Protein AF-A0A4Q4RFR3-F1 (afdb_monomer_lite)

Secondary structure (DSSP, 8-state):
-HHHHHHHHSSHHHHTS-HHHHHHHHHHHHHHHHHHHHTS-GGG-PPSSP-GGGSPTT--HHHHHHHHHHHHHHHHHHHHHHHSGGGS-HHHHTTTT-HHHHHHHHHHHHHHHHHHHHHHHHHTT----TTS-HIIIIIHHHHHHHHHHHHHHH-TTSTTHHHHHHHHHHHHHHHHHHHHHTTTTT--HHHHHHHHHHHHHHHHHHHTS---PPP-------------S----HHHHHHHHHHHHHHHHHHHHHGGG--

Radius of gyration: 20.93 Å; chains: 1; bounding box: 44×58×71 Å

pLDDT: mean 73.67, std 21.67, range [23.3, 95.81]

Organism: NCBI:txid156630

Structure (mmCIF, N/CA/C/O backbone):
data_AF-A0A4Q4RFR3-F1
#
_entry.id   AF-A0A4Q4RFR3-F1
#
loop_
_atom_site.group_PDB
_atom_site.id
_atom_site.type_symbol
_atom_site.label_atom_id
_atom_site.label_alt_id
_atom_site.label_comp_id
_atom_site.label_asym_id
_atom_site.label_entity_id
_atom_site.label_seq_id
_atom_site.pdbx_PDB_ins_code
_atom_site.Cartn_x
_atom_site.Cartn_y
_atom_site.Cartn_z
_atom_site.occupancy
_atom_site.B_iso_or_equiv
_atom_site.auth_seq_id
_atom_site.auth_comp_id
_atom_site.auth_asym_id
_atom_site.auth_atom_id
_atom_site.pdbx_PDB_model_num
ATOM 1 N N . MET A 1 1 ? -5.531 16.278 -4.587 1.00 56.00 1 MET A N 1
ATOM 2 C CA . MET A 1 1 ? -6.009 15.422 -3.474 1.00 56.00 1 MET A CA 1
ATOM 3 C C . MET A 1 1 ? -5.017 15.390 -2.326 1.00 56.00 1 MET A C 1
ATOM 5 O O . MET A 1 1 ? -5.354 15.817 -1.233 1.00 56.00 1 MET A O 1
ATOM 9 N N . SER A 1 2 ? -3.776 15.020 -2.608 1.00 58.50 2 SER A N 1
ATOM 10 C CA . SER A 1 2 ? -2.568 15.232 -1.809 1.00 58.50 2 SER A CA 1
ATOM 11 C C . SER A 1 2 ? -2.553 16.460 -0.878 1.00 58.50 2 SER A C 1
ATOM 13 O O . SER A 1 2 ? -2.539 16.328 0.342 1.00 58.50 2 SER A O 1
ATOM 15 N N . SER A 1 3 ? -2.660 17.669 -1.445 1.00 57.28 3 SER A N 1
ATOM 16 C CA . SER A 1 3 ? -2.680 18.928 -0.678 1.00 57.28 3 SER A CA 1
ATOM 17 C C . SER A 1 3 ? -3.858 19.026 0.304 1.00 57.28 3 SER A C 1
ATOM 19 O O . SER A 1 3 ? -3.715 19.575 1.395 1.00 57.28 3 SER A O 1
ATOM 21 N N . THR A 1 4 ? -5.018 18.464 -0.049 1.00 62.78 4 THR A N 1
ATOM 22 C CA . THR A 1 4 ? -6.202 18.433 0.819 1.00 62.78 4 THR A CA 1
ATOM 23 C C . THR A 1 4 ? -5.972 17.520 2.018 1.00 62.78 4 THR A C 1
ATOM 25 O O . THR A 1 4 ? -6.232 17.949 3.135 1.00 62.78 4 THR A O 1
ATOM 28 N N . ILE A 1 5 ? -5.419 16.320 1.796 1.00 60.41 5 ILE A N 1
ATOM 29 C CA . ILE A 1 5 ? -5.081 15.338 2.844 1.00 60.41 5 ILE A CA 1
ATOM 30 C C . ILE A 1 5 ? -4.057 15.932 3.817 1.00 60.41 5 ILE A C 1
ATOM 32 O O . ILE A 1 5 ? -4.243 15.890 5.034 1.00 60.41 5 ILE A O 1
ATOM 36 N N . ALA A 1 6 ? -2.999 16.553 3.289 1.00 60.88 6 ALA A N 1
ATOM 37 C CA . ALA A 1 6 ? -1.994 17.215 4.111 1.00 60.88 6 ALA A CA 1
ATOM 38 C C . ALA A 1 6 ? -2.615 18.343 4.953 1.00 60.88 6 ALA A C 1
ATOM 40 O O . ALA A 1 6 ? -2.440 18.383 6.166 1.00 60.88 6 ALA A O 1
ATOM 41 N N . LYS A 1 7 ? -3.425 19.227 4.359 1.00 60.88 7 LYS A N 1
ATOM 42 C CA . LYS A 1 7 ? -4.078 20.320 5.105 1.00 60.88 7 LYS A CA 1
ATOM 43 C C . LYS A 1 7 ? -5.066 19.817 6.158 1.00 60.88 7 LYS A C 1
ATOM 45 O O . LYS A 1 7 ? -5.186 20.422 7.225 1.00 60.88 7 LYS A O 1
ATOM 50 N N . SER A 1 8 ? -5.766 18.722 5.875 1.00 57.94 8 SER A N 1
ATOM 51 C CA . SER A 1 8 ? -6.805 18.189 6.749 1.00 57.94 8 SER A CA 1
ATOM 52 C C . SER A 1 8 ? -6.257 17.406 7.940 1.00 57.94 8 SER A C 1
ATOM 54 O O . SER A 1 8 ? -6.935 17.362 8.964 1.00 57.94 8 SER A O 1
ATOM 56 N N . PHE A 1 9 ? -5.048 16.836 7.837 1.00 60.25 9 PHE A N 1
ATOM 57 C CA . PHE A 1 9 ? -4.479 15.964 8.875 1.00 60.25 9 PHE A CA 1
ATOM 58 C C . PHE A 1 9 ? -3.110 16.398 9.429 1.00 60.25 9 PHE A C 1
ATOM 60 O O . PHE A 1 9 ? -2.789 16.028 10.554 1.00 60.25 9 PHE A O 1
ATOM 67 N N . ALA A 1 10 ? -2.322 17.209 8.713 1.00 58.50 10 ALA A N 1
ATOM 68 C CA . ALA A 1 10 ? -0.954 17.577 9.115 1.00 58.50 10 ALA A CA 1
ATOM 69 C C . ALA A 1 10 ? -0.854 18.860 9.959 1.00 58.50 10 ALA A C 1
ATOM 71 O O . ALA A 1 10 ? 0.238 19.245 10.367 1.00 58.50 10 ALA A O 1
ATOM 72 N N . THR A 1 11 ? -1.966 19.553 10.226 1.00 60.84 11 THR A N 1
ATOM 73 C CA . THR A 1 11 ? -1.938 20.750 11.082 1.00 60.84 11 THR A CA 1
ATOM 74 C C . THR A 1 11 ? -2.042 20.376 12.561 1.00 60.84 11 THR A C 1
ATOM 76 O O . THR A 1 11 ? -2.773 19.459 12.934 1.00 60.84 11 THR A O 1
ATOM 79 N N . VAL A 1 12 ? -1.376 21.135 13.441 1.00 56.50 12 VAL A N 1
ATOM 80 C CA . VAL A 1 12 ? -1.451 20.940 14.908 1.00 56.50 12 VAL A CA 1
ATOM 81 C C . VAL A 1 12 ? -2.907 20.946 15.400 1.00 56.50 12 VAL A C 1
ATOM 83 O O . VAL A 1 12 ? -3.294 20.122 16.226 1.00 56.50 12 VAL A O 1
ATOM 86 N N . LYS A 1 13 ? -3.750 21.807 14.811 1.00 57.47 13 LYS A N 1
ATOM 87 C CA . LYS A 1 13 ? -5.198 21.854 15.076 1.00 57.47 13 LYS A CA 1
ATOM 88 C C . LYS A 1 13 ? -5.940 20.600 14.598 1.00 57.47 13 LYS A C 1
ATOM 90 O O . LYS A 1 13 ? -6.889 20.181 15.247 1.00 57.47 13 LYS A O 1
ATOM 95 N N . ALA A 1 14 ? -5.526 19.980 13.491 1.00 59.09 14 ALA A N 1
ATOM 96 C CA . ALA A 1 14 ? -6.101 18.714 13.035 1.00 59.09 14 ALA A CA 1
ATOM 97 C C . ALA A 1 14 ? -5.769 17.541 13.971 1.00 59.09 14 ALA A C 1
ATOM 99 O O . ALA A 1 14 ? -6.597 16.647 14.155 1.00 59.09 14 ALA A O 1
ATOM 100 N N . ARG A 1 15 ? -4.596 17.567 14.620 1.00 60.28 15 ARG A N 1
ATOM 101 C CA . ARG A 1 15 ? -4.175 16.519 15.565 1.00 60.28 15 ARG A CA 1
ATOM 102 C C . ARG A 1 15 ? -5.072 16.454 16.803 1.00 60.28 15 ARG A C 1
ATOM 104 O O . ARG A 1 15 ? -5.388 15.354 17.257 1.00 60.28 15 ARG A O 1
ATOM 111 N N . GLN A 1 16 ? -5.527 17.612 17.282 1.00 67.38 16 GLN A N 1
ATOM 112 C CA . GLN A 1 16 ? -6.386 17.759 18.464 1.00 67.38 16 GLN A CA 1
ATOM 113 C C . GLN A 1 16 ? -7.866 17.421 18.216 1.00 67.38 16 GLN A C 1
ATOM 115 O O . GLN A 1 16 ? -8.652 17.426 19.160 1.00 67.38 16 GLN A O 1
ATOM 120 N N . ARG A 1 17 ? -8.267 17.117 16.973 1.00 74.56 17 ARG A N 1
ATOM 121 C CA . ARG A 1 17 ? -9.666 16.792 16.667 1.00 74.56 17 ARG A CA 1
ATOM 122 C C . ARG A 1 17 ? -10.122 15.503 17.366 1.00 74.56 17 ARG A C 1
ATOM 124 O O . ARG A 1 17 ? -9.340 14.543 17.413 1.00 74.56 17 ARG A O 1
ATOM 131 N N . PRO A 1 18 ? -11.386 15.439 17.822 1.00 80.00 18 PRO A N 1
ATOM 132 C CA . PRO A 1 18 ? -11.979 14.215 18.354 1.00 80.00 18 PRO A CA 1
ATOM 133 C C . PRO A 1 18 ? -11.929 13.055 17.349 1.00 80.00 18 PRO A C 1
ATOM 135 O O . PRO A 1 18 ? -12.039 13.265 16.136 1.00 80.00 18 PRO A O 1
ATOM 138 N N . LEU A 1 19 ? -11.817 11.813 17.841 1.00 81.12 19 LEU A N 1
ATOM 139 C CA . LEU A 1 19 ? -11.742 10.618 16.985 1.00 81.12 19 LEU A CA 1
ATOM 140 C C . LEU A 1 19 ? -12.957 10.484 16.059 1.00 81.12 19 LEU A C 1
ATOM 142 O O . LEU A 1 19 ? -12.805 10.131 14.891 1.00 81.12 19 LEU A O 1
ATOM 146 N N . ARG A 1 20 ? -14.149 10.838 16.543 1.00 81.94 20 ARG A N 1
ATOM 147 C CA . ARG A 1 20 ? -15.387 10.816 15.756 1.00 81.94 20 ARG A CA 1
ATOM 148 C C . ARG A 1 20 ? -15.351 11.771 14.565 1.00 81.94 20 ARG A C 1
ATOM 150 O O . ARG A 1 20 ? -15.775 11.418 13.468 1.00 81.94 20 ARG A O 1
ATOM 157 N N . GLU A 1 21 ? -14.802 12.968 14.758 1.00 83.94 21 GLU A N 1
ATOM 158 C CA . GLU A 1 21 ? -14.643 13.942 13.676 1.00 83.94 21 GLU A CA 1
ATOM 159 C C . GLU A 1 21 ? -13.622 13.445 12.644 1.00 83.94 21 GLU A C 1
ATOM 161 O O . GLU A 1 21 ? -13.879 13.501 11.440 1.00 83.94 21 GLU A O 1
ATOM 166 N N . LYS A 1 22 ? -12.498 12.876 13.106 1.00 84.44 22 LYS A N 1
ATOM 167 C CA . LYS A 1 22 ? -11.503 12.228 12.234 1.00 84.44 22 LYS A CA 1
ATOM 168 C C . LYS A 1 22 ? -12.127 11.083 11.434 1.00 84.44 22 LYS A C 1
ATOM 170 O O . LYS A 1 22 ? -11.900 10.999 10.231 1.00 84.44 22 LYS A O 1
ATOM 175 N N . ALA A 1 23 ? -12.949 10.245 12.067 1.00 88.12 23 ALA A N 1
ATOM 176 C CA . ALA A 1 23 ? -13.643 9.136 11.419 1.00 88.12 23 ALA A CA 1
ATOM 177 C C . ALA A 1 23 ? -14.577 9.612 10.294 1.00 88.12 23 ALA A C 1
ATOM 179 O O . ALA A 1 23 ? -14.524 9.079 9.183 1.00 88.12 23 ALA A O 1
ATOM 180 N N . CYS A 1 24 ? -15.385 10.647 10.543 1.00 87.62 24 CYS A N 1
ATOM 181 C CA . CYS A 1 24 ? -16.236 11.258 9.518 1.00 87.62 24 CYS A CA 1
ATOM 182 C C . CYS A 1 24 ? -15.416 11.852 8.364 1.00 87.62 24 CYS A C 1
ATOM 184 O O . CYS A 1 24 ? -15.732 11.627 7.196 1.00 87.62 24 CYS A O 1
ATOM 186 N N . LEU A 1 25 ? -14.336 12.568 8.683 1.00 87.94 25 LEU A N 1
ATOM 187 C CA . LEU A 1 25 ? -13.466 13.196 7.692 1.00 87.94 25 LEU A CA 1
ATOM 188 C C . LEU A 1 25 ? -12.756 12.166 6.803 1.00 87.94 25 LEU A C 1
ATOM 190 O O . LEU A 1 25 ? -12.692 12.340 5.587 1.00 87.94 25 LEU A O 1
ATOM 194 N N . ILE A 1 26 ? -12.271 11.069 7.390 1.00 89.00 26 ILE A N 1
ATOM 195 C CA . ILE A 1 26 ? -11.680 9.944 6.655 1.00 89.00 26 ILE A CA 1
ATOM 196 C C . ILE A 1 26 ? -12.687 9.363 5.666 1.00 89.00 26 ILE A C 1
ATOM 198 O O . ILE A 1 26 ? -12.346 9.189 4.495 1.00 89.00 26 ILE A O 1
ATOM 202 N N . LYS A 1 27 ? -13.930 9.107 6.103 1.00 90.69 27 LYS A N 1
ATOM 203 C CA . LYS A 1 27 ? -14.991 8.602 5.217 1.00 90.69 27 LYS A CA 1
ATOM 204 C C . LYS A 1 27 ? -15.224 9.542 4.037 1.00 90.69 27 LYS A C 1
ATOM 206 O O . LYS A 1 27 ? -15.285 9.074 2.903 1.00 90.69 27 LYS A O 1
ATOM 211 N N . GLU A 1 28 ? -15.305 10.845 4.287 1.00 90.75 28 GLU A N 1
ATOM 212 C CA . GLU A 1 28 ? -15.592 11.829 3.241 1.00 90.75 28 GLU A CA 1
ATOM 213 C C . GLU A 1 28 ? -14.456 11.968 2.218 1.00 90.75 28 GLU A C 1
ATOM 215 O O . GLU A 1 28 ? -14.683 11.935 1.003 1.00 90.75 28 GLU A O 1
ATOM 220 N N . ILE A 1 29 ? -13.209 12.060 2.686 1.00 88.19 29 ILE A N 1
ATOM 221 C CA . ILE A 1 29 ? -12.055 12.170 1.787 1.00 88.19 29 ILE A CA 1
ATOM 222 C C . ILE A 1 29 ? -11.869 10.866 0.997 1.00 88.19 29 ILE A C 1
ATOM 224 O O . ILE A 1 29 ? -11.660 10.917 -0.217 1.00 88.19 29 ILE A O 1
ATOM 228 N N . ASN A 1 30 ? -12.010 9.701 1.640 1.00 91.81 30 ASN A N 1
ATOM 229 C CA . ASN A 1 30 ? -11.945 8.402 0.963 1.00 91.81 30 ASN A CA 1
ATOM 230 C C . ASN A 1 30 ? -13.058 8.250 -0.088 1.00 91.81 30 ASN A C 1
ATOM 232 O O . ASN A 1 30 ? -12.789 7.790 -1.196 1.00 91.81 30 ASN A O 1
ATOM 236 N N . ARG A 1 31 ? -14.288 8.696 0.207 1.00 92.88 31 ARG A N 1
ATOM 237 C CA . ARG A 1 31 ? -15.398 8.712 -0.762 1.00 92.88 31 ARG A CA 1
ATOM 238 C C . ARG A 1 31 ? -15.045 9.529 -2.001 1.00 92.88 31 ARG A C 1
ATOM 240 O O . ARG A 1 31 ? -15.257 9.073 -3.122 1.00 92.88 31 ARG A O 1
ATOM 247 N N . THR A 1 32 ? -14.459 10.706 -1.803 1.00 91.62 32 THR A N 1
ATOM 248 C CA . THR A 1 32 ? -14.056 1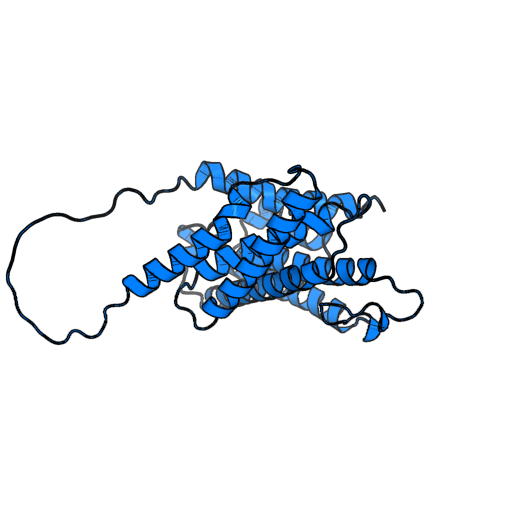1.581 -2.911 1.00 91.62 32 THR A CA 1
ATOM 249 C C . THR A 1 32 ? -12.921 10.959 -3.734 1.00 91.62 32 THR A C 1
ATOM 251 O O . THR A 1 32 ? -12.970 10.978 -4.963 1.00 91.62 32 THR A O 1
ATOM 254 N N . LEU A 1 33 ? -11.921 10.356 -3.078 1.00 90.00 33 LEU A N 1
ATOM 255 C CA . LEU A 1 33 ? -10.820 9.655 -3.748 1.00 90.00 33 LEU A CA 1
ATOM 256 C C . LEU A 1 33 ? -11.326 8.478 -4.595 1.00 90.00 33 LEU A C 1
ATOM 258 O O . LEU A 1 33 ? -10.937 8.345 -5.756 1.00 90.00 33 LEU A O 1
ATOM 262 N N . ARG A 1 34 ? -12.215 7.652 -4.031 1.00 92.50 34 ARG A N 1
ATOM 263 C CA . ARG A 1 34 ? -12.819 6.510 -4.729 1.00 92.50 34 ARG A CA 1
ATOM 264 C C . ARG A 1 34 ? -13.658 6.955 -5.911 1.00 92.50 34 ARG A C 1
ATOM 266 O O . ARG A 1 34 ? -13.453 6.440 -6.999 1.00 92.50 34 ARG A O 1
ATOM 273 N N . SER A 1 35 ? -14.510 7.964 -5.733 1.00 93.12 35 SER A N 1
ATOM 274 C CA . SER A 1 35 ? -15.313 8.508 -6.831 1.00 93.12 35 SER A CA 1
ATOM 275 C C . SER A 1 35 ? -14.435 9.011 -7.979 1.00 93.12 35 SER A C 1
ATOM 277 O O . SER A 1 35 ? -14.698 8.708 -9.139 1.00 93.12 35 SER A O 1
ATOM 279 N N . LEU A 1 36 ? -13.346 9.722 -7.672 1.00 89.62 36 LEU A N 1
ATOM 280 C CA . LEU A 1 36 ? -12.408 10.180 -8.696 1.00 89.62 36 LEU A CA 1
ATOM 281 C C . LEU A 1 36 ? -11.782 9.003 -9.453 1.00 89.62 36 LEU A C 1
ATOM 283 O O . LEU A 1 36 ? -11.727 9.037 -10.678 1.00 89.62 36 LEU A O 1
ATOM 287 N N . TYR A 1 37 ? -11.360 7.957 -8.741 1.00 90.88 37 TYR A N 1
ATOM 288 C CA . TYR A 1 37 ? -10.789 6.757 -9.350 1.00 90.88 37 TYR A CA 1
ATOM 289 C C . TYR A 1 37 ? -11.817 5.972 -10.183 1.00 90.88 37 TYR A C 1
ATOM 291 O O . TYR A 1 37 ? -11.526 5.513 -11.287 1.00 90.88 37 TYR A O 1
ATOM 299 N N . GLU A 1 38 ? -13.050 5.850 -9.696 1.00 91.75 38 GLU A N 1
ATOM 300 C CA . GLU A 1 38 ? -14.159 5.185 -10.383 1.00 91.75 38 GLU A CA 1
ATOM 301 C C . GLU A 1 38 ? -14.623 5.941 -11.631 1.00 91.75 38 GLU A C 1
ATOM 303 O O . GLU A 1 38 ? -15.068 5.309 -12.586 1.00 91.75 38 GLU A O 1
ATOM 308 N N . ASN A 1 39 ? -14.440 7.256 -11.685 1.00 93.00 39 ASN A N 1
ATOM 309 C CA . ASN A 1 39 ? -14.736 8.059 -12.870 1.00 93.00 39 ASN A CA 1
ATOM 310 C C . ASN A 1 39 ? -13.627 8.015 -13.938 1.00 93.00 39 ASN A C 1
ATOM 312 O O . ASN A 1 39 ? -13.802 8.565 -15.025 1.00 93.00 39 ASN A O 1
ATOM 316 N N . LEU A 1 40 ? -12.491 7.357 -13.671 1.00 89.94 40 LEU A N 1
ATOM 317 C CA . LEU A 1 40 ? -11.431 7.189 -14.669 1.00 89.94 40 LEU A CA 1
ATOM 318 C C . LEU A 1 40 ? -11.869 6.269 -15.813 1.00 89.94 40 LEU A C 1
ATOM 320 O O . LEU A 1 40 ? -12.621 5.306 -15.610 1.00 89.94 40 LEU A O 1
ATOM 324 N N . SER A 1 41 ? -11.313 6.531 -17.001 1.00 87.94 41 SER A N 1
ATOM 325 C CA . SER A 1 41 ? -11.486 5.669 -18.173 1.00 87.94 41 SER A CA 1
ATOM 326 C C . SER A 1 41 ? -11.127 4.211 -17.837 1.00 87.94 41 SER A C 1
ATOM 328 O O . SER A 1 41 ? -10.122 3.982 -17.151 1.00 87.94 41 SER A O 1
ATOM 330 N N . PRO A 1 42 ? -11.897 3.216 -18.318 1.00 85.38 42 PRO A N 1
ATOM 331 C CA . PRO A 1 42 ? -11.593 1.799 -18.119 1.00 85.38 42 PRO A CA 1
ATOM 332 C C . PRO A 1 42 ? -10.166 1.409 -18.524 1.00 85.38 42 PRO A C 1
ATOM 334 O O . PRO A 1 42 ? -9.557 0.576 -17.857 1.00 85.38 42 PRO A O 1
ATOM 337 N N . ASP A 1 43 ? -9.602 2.065 -19.541 1.00 83.69 43 ASP A N 1
ATOM 338 C CA . ASP A 1 43 ? -8.241 1.807 -20.036 1.00 83.69 43 ASP A CA 1
ATOM 339 C C . ASP A 1 43 ? -7.146 2.142 -19.011 1.00 83.69 43 ASP A C 1
ATOM 341 O O . ASP A 1 43 ? -6.041 1.605 -19.071 1.00 83.69 43 ASP A O 1
ATOM 345 N N . LEU A 1 44 ? -7.449 3.013 -18.042 1.00 85.25 44 LEU A N 1
ATOM 346 C CA . LEU A 1 44 ? -6.535 3.401 -16.964 1.00 85.25 44 LEU A CA 1
ATOM 347 C C . LEU A 1 44 ? -6.646 2.473 -15.741 1.00 85.25 44 LEU A C 1
ATOM 349 O O . LEU A 1 44 ? -5.751 2.437 -14.893 1.00 85.25 44 LEU A O 1
ATOM 353 N N . LYS A 1 45 ? -7.718 1.675 -15.647 1.00 86.19 45 LYS A N 1
ATOM 354 C CA . LYS A 1 45 ? -8.000 0.749 -14.534 1.00 86.19 45 LYS A CA 1
ATOM 355 C C . LYS A 1 45 ? -7.408 -0.636 -14.790 1.00 86.19 45 LYS A C 1
ATOM 357 O O . LYS A 1 45 ? -8.090 -1.660 -14.739 1.00 86.19 45 LYS A O 1
ATOM 362 N N . VAL A 1 46 ? -6.114 -0.668 -15.086 1.00 85.38 46 VAL A N 1
ATOM 363 C CA . VAL A 1 46 ? -5.401 -1.913 -15.377 1.00 85.38 46 VAL A CA 1
ATOM 364 C C . VAL A 1 46 ? -5.129 -2.696 -14.089 1.00 85.38 46 VAL A C 1
ATOM 366 O O . VAL A 1 46 ? -4.907 -2.120 -13.027 1.00 85.38 46 VAL A O 1
ATOM 369 N N . ARG A 1 47 ? -5.137 -4.031 -14.174 1.00 84.38 47 ARG A N 1
ATOM 370 C CA . ARG A 1 47 ? -4.688 -4.905 -13.083 1.00 84.38 47 ARG A CA 1
ATOM 371 C C . ARG A 1 47 ? -3.198 -5.201 -13.214 1.00 84.38 47 ARG A C 1
ATOM 373 O O . ARG A 1 47 ? -2.729 -5.534 -14.300 1.00 84.38 47 ARG A O 1
ATOM 380 N N . PHE A 1 48 ? -2.489 -5.131 -12.094 1.00 85.44 48 PHE A N 1
ATOM 381 C CA . PHE A 1 48 ? -1.068 -5.454 -12.012 1.00 85.44 48 PHE A CA 1
ATOM 382 C C . PHE A 1 48 ? -0.845 -6.939 -11.671 1.00 85.44 48 PHE A C 1
ATOM 384 O O . PHE A 1 48 ? -1.657 -7.519 -10.942 1.00 85.44 48 PHE A O 1
ATOM 391 N N . PRO A 1 49 ? 0.241 -7.567 -12.165 1.00 83.06 49 PRO A N 1
ATOM 392 C CA . PRO A 1 49 ? 1.276 -6.990 -13.029 1.00 83.06 49 PRO A CA 1
ATOM 393 C C . PRO A 1 49 ? 0.789 -6.733 -14.466 1.00 83.06 49 PRO A C 1
ATOM 395 O O . PRO A 1 49 ? 0.034 -7.530 -15.028 1.00 83.06 49 PRO A O 1
ATOM 398 N N . VAL A 1 50 ? 1.215 -5.615 -15.062 1.00 81.31 50 VAL A N 1
ATOM 399 C CA . VAL A 1 50 ? 0.757 -5.202 -16.399 1.00 81.31 50 VAL A CA 1
ATOM 400 C C . VAL A 1 50 ? 1.513 -5.976 -17.472 1.00 81.31 50 VAL A C 1
ATOM 402 O O . VAL A 1 50 ? 2.738 -6.055 -17.464 1.00 81.31 50 VAL A O 1
ATOM 405 N N . ASN A 1 51 ? 0.782 -6.515 -18.449 1.00 78.06 51 ASN A N 1
ATOM 406 C CA . ASN A 1 51 ? 1.396 -7.018 -19.671 1.00 78.06 51 ASN A CA 1
ATOM 407 C C . ASN A 1 51 ? 1.624 -5.843 -20.625 1.00 78.06 51 ASN A C 1
ATOM 409 O O . ASN A 1 51 ? 0.665 -5.322 -21.196 1.00 78.06 51 ASN A O 1
ATOM 413 N N . THR A 1 52 ? 2.885 -5.463 -20.824 1.00 71.25 52 THR A N 1
ATOM 414 C CA . THR A 1 52 ? 3.293 -4.347 -21.695 1.00 71.25 52 THR A CA 1
ATOM 415 C C . THR A 1 52 ? 2.750 -4.460 -23.121 1.00 71.25 52 THR A C 1
ATOM 417 O O . THR A 1 52 ? 2.464 -3.448 -23.751 1.00 71.25 52 THR A O 1
ATOM 420 N N . LYS A 1 53 ? 2.486 -5.680 -23.612 1.00 73.62 53 LYS A N 1
ATOM 421 C CA . LYS A 1 53 ? 1.894 -5.925 -24.941 1.00 73.62 53 LYS A CA 1
ATOM 422 C C . LYS A 1 53 ? 0.414 -5.541 -25.046 1.00 73.62 53 LYS A C 1
ATOM 424 O O . LYS A 1 53 ? -0.113 -5.480 -26.151 1.00 73.62 53 LYS A O 1
ATOM 429 N N . LYS A 1 54 ? -0.272 -5.348 -23.915 1.00 76.69 54 LYS A N 1
ATOM 430 C CA . LYS A 1 54 ? -1.704 -5.010 -23.843 1.00 76.69 54 LYS A CA 1
ATOM 431 C C . LYS A 1 54 ? -1.958 -3.534 -23.523 1.00 76.69 54 LYS A C 1
ATOM 433 O O . LYS A 1 54 ? -3.114 -3.153 -23.374 1.00 76.69 54 LYS A O 1
ATOM 438 N N . ILE A 1 55 ? -0.908 -2.723 -23.391 1.00 78.00 55 ILE A N 1
ATOM 439 C CA . ILE A 1 55 ? -1.052 -1.298 -23.093 1.00 78.00 55 ILE A CA 1
ATOM 440 C C . ILE A 1 55 ? -1.497 -0.563 -24.373 1.00 78.00 55 ILE A C 1
ATOM 442 O O . ILE A 1 55 ? -0.909 -0.798 -25.435 1.00 78.00 55 ILE A O 1
ATOM 446 N N . PRO A 1 56 ? -2.532 0.299 -24.312 1.00 77.62 56 PRO A N 1
ATOM 447 C CA . PRO A 1 56 ? -2.949 1.115 -25.447 1.00 77.62 56 PRO A CA 1
ATOM 448 C C . PRO A 1 56 ? -1.788 1.929 -26.030 1.00 77.62 56 PRO A C 1
ATOM 450 O O . PRO A 1 56 ? -0.921 2.415 -25.304 1.00 77.62 56 PRO A O 1
ATOM 453 N N . ARG A 1 57 ? -1.774 2.103 -27.358 1.00 74.88 57 ARG A N 1
ATOM 454 C CA . ARG A 1 57 ? -0.727 2.880 -28.039 1.00 74.88 57 ARG A CA 1
ATOM 455 C C . ARG A 1 57 ? -0.686 4.307 -27.482 1.00 74.88 57 ARG A C 1
ATOM 457 O O . ARG A 1 57 ? -1.713 4.975 -27.447 1.00 74.88 57 ARG A O 1
ATOM 464 N N . GLY A 1 58 ? 0.503 4.763 -27.087 1.00 76.12 58 GLY A N 1
ATOM 465 C CA . GLY A 1 58 ? 0.726 6.102 -26.527 1.00 76.12 58 GLY A CA 1
ATOM 466 C C . GLY A 1 58 ? 0.644 6.189 -25.000 1.00 76.12 58 GLY A C 1
ATOM 467 O O . GLY A 1 58 ? 0.946 7.244 -24.451 1.00 76.12 58 GLY A O 1
ATOM 468 N N . LEU A 1 59 ? 0.288 5.102 -24.309 1.00 82.06 59 LEU A N 1
ATOM 469 C CA . LEU A 1 59 ? 0.334 5.029 -22.852 1.00 82.06 59 LEU A CA 1
ATOM 470 C C . LEU A 1 59 ? 1.572 4.236 -22.416 1.00 82.06 59 LEU A C 1
ATOM 472 O O . LEU A 1 59 ? 1.847 3.168 -22.960 1.00 82.06 59 LEU A O 1
ATOM 476 N N . TYR A 1 60 ? 2.314 4.754 -21.439 1.00 83.94 60 TYR A N 1
ATOM 477 C CA . TYR A 1 60 ? 3.473 4.055 -20.878 1.00 83.94 60 TYR A CA 1
ATOM 478 C C . TYR A 1 60 ? 3.120 3.394 -19.541 1.00 83.94 60 TYR A C 1
ATOM 480 O O . TYR A 1 60 ? 2.259 3.890 -18.805 1.00 83.94 60 TYR A O 1
ATOM 488 N N . ALA A 1 61 ? 3.773 2.271 -19.230 1.00 84.44 61 ALA A N 1
ATOM 489 C CA . ALA A 1 61 ? 3.511 1.494 -18.017 1.00 84.44 61 ALA A CA 1
ATOM 490 C C . ALA A 1 61 ? 3.764 2.321 -16.747 1.00 84.44 61 ALA A C 1
ATOM 492 O O . ALA A 1 61 ? 3.014 2.226 -15.781 1.00 84.44 61 ALA A O 1
ATOM 493 N N . GLU A 1 62 ? 4.755 3.201 -16.794 1.00 83.75 62 GLU A N 1
ATOM 494 C CA . GLU A 1 62 ? 5.186 4.092 -15.725 1.00 83.75 62 GLU A CA 1
ATOM 495 C C . GLU A 1 62 ? 4.066 5.059 -15.321 1.00 83.75 62 GLU A C 1
ATOM 497 O O . GLU A 1 62 ? 3.819 5.253 -14.133 1.00 83.75 62 GLU A O 1
ATOM 502 N N . HIS A 1 63 ? 3.316 5.604 -16.287 1.00 86.62 63 HIS A N 1
ATOM 503 C CA . HIS A 1 63 ? 2.174 6.485 -16.005 1.00 86.62 63 HIS A CA 1
ATOM 504 C C . HIS A 1 63 ? 1.029 5.727 -15.326 1.00 86.62 63 HIS A C 1
ATOM 506 O O . HIS A 1 63 ? 0.405 6.235 -14.392 1.00 86.62 63 HIS A O 1
ATOM 512 N N . LEU A 1 64 ? 0.769 4.491 -15.766 1.00 89.44 64 LEU A N 1
ATOM 513 C CA . LEU A 1 64 ? -0.214 3.617 -15.124 1.00 89.44 64 LEU A CA 1
ATOM 514 C C . LEU A 1 64 ? 0.217 3.272 -13.696 1.00 89.44 64 LEU A C 1
ATOM 516 O O . LEU A 1 64 ? -0.590 3.331 -12.772 1.00 8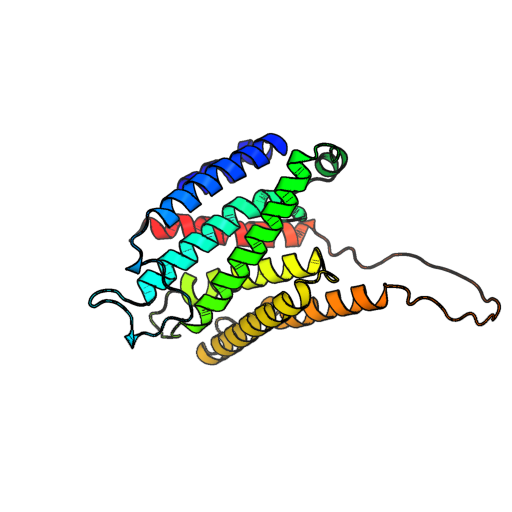9.44 64 LEU A O 1
ATOM 520 N N . MET A 1 65 ? 1.493 2.953 -13.494 1.00 89.88 65 MET A N 1
ATOM 521 C CA . MET A 1 65 ? 2.039 2.670 -12.170 1.00 89.88 65 MET A CA 1
ATOM 522 C C . MET A 1 65 ? 1.941 3.888 -11.263 1.00 89.88 65 MET A C 1
ATOM 524 O O . MET A 1 65 ? 1.436 3.762 -10.153 1.00 89.88 65 MET A O 1
ATOM 528 N N . TYR A 1 66 ? 2.335 5.069 -11.744 1.00 88.94 66 TYR A N 1
ATOM 529 C CA . TYR A 1 66 ? 2.208 6.317 -10.996 1.00 88.94 66 TYR A CA 1
ATOM 530 C C . TYR A 1 66 ? 0.763 6.575 -10.565 1.00 88.94 66 TYR A C 1
ATOM 532 O O . TYR A 1 66 ? 0.520 6.871 -9.397 1.00 88.94 66 TYR A O 1
ATOM 540 N N . LEU A 1 67 ? -0.203 6.417 -11.475 1.00 91.12 67 LEU A N 1
ATOM 541 C CA . LEU A 1 67 ? -1.622 6.607 -11.179 1.00 91.12 67 LEU A CA 1
ATOM 542 C C . LEU A 1 67 ? -2.105 5.668 -10.064 1.00 91.12 67 LEU A C 1
ATOM 544 O O . LEU A 1 67 ? -2.742 6.115 -9.108 1.00 91.12 67 LEU A O 1
ATOM 548 N N . HIS A 1 68 ? -1.800 4.372 -10.168 1.00 92.81 68 HIS A N 1
ATOM 549 C CA . HIS A 1 68 ? -2.251 3.379 -9.188 1.00 92.81 68 HIS A CA 1
ATOM 550 C C . HIS A 1 68 ? -1.523 3.515 -7.854 1.00 92.81 68 HIS A C 1
ATOM 552 O O . HIS A 1 68 ? -2.166 3.488 -6.807 1.00 92.81 68 HIS A O 1
ATOM 558 N N . LEU A 1 69 ? -0.208 3.725 -7.871 1.00 91.75 69 LEU A N 1
ATOM 559 C CA . LEU A 1 69 ? 0.570 3.970 -6.659 1.00 91.75 69 LEU A CA 1
ATOM 560 C C . LEU A 1 69 ? 0.111 5.247 -5.960 1.00 91.75 69 LEU A C 1
ATOM 562 O O . LEU A 1 69 ? -0.085 5.226 -4.751 1.00 91.75 69 LEU A O 1
ATOM 566 N N . SER A 1 70 ? -0.180 6.313 -6.707 1.00 90.56 70 SER A N 1
ATOM 567 C CA . SER A 1 70 ? -0.756 7.541 -6.150 1.00 90.56 70 SER A CA 1
ATOM 568 C C . SER A 1 70 ? -2.127 7.300 -5.536 1.00 90.56 70 SER A C 1
ATOM 570 O O . SER A 1 70 ? -2.406 7.807 -4.450 1.00 90.56 70 SER A O 1
ATOM 572 N N . TYR A 1 71 ? -2.987 6.507 -6.173 1.00 92.69 71 TYR A N 1
ATOM 573 C CA . TYR A 1 71 ? -4.282 6.148 -5.597 1.00 92.69 71 TYR A CA 1
ATOM 574 C C . TYR A 1 71 ? -4.128 5.384 -4.271 1.00 92.69 71 TYR A C 1
ATOM 576 O O . TYR A 1 71 ? -4.645 5.830 -3.243 1.00 92.69 71 TYR A O 1
ATOM 584 N N . TYR A 1 72 ? -3.367 4.286 -4.260 1.00 94.25 72 TYR A N 1
ATOM 585 C CA . TYR A 1 72 ? -3.179 3.469 -3.056 1.00 94.25 72 TYR A CA 1
ATOM 586 C C . TYR A 1 72 ? -2.352 4.178 -1.975 1.00 94.25 72 TYR A C 1
ATOM 588 O O . TYR A 1 72 ? -2.620 4.006 -0.789 1.00 94.25 72 TYR A O 1
ATOM 596 N N . GLY A 1 73 ? -1.404 5.030 -2.359 1.00 90.31 73 GLY A N 1
ATOM 597 C CA . GLY A 1 73 ? -0.647 5.891 -1.453 1.00 90.31 73 GLY A CA 1
ATOM 598 C C . GLY A 1 73 ? -1.526 6.902 -0.736 1.00 90.31 73 GLY A C 1
ATOM 599 O O . GLY A 1 73 ? -1.473 7.010 0.486 1.00 90.31 73 GLY A O 1
ATOM 600 N N . ASN A 1 74 ? -2.393 7.603 -1.474 1.00 88.56 74 ASN A N 1
ATOM 601 C CA . ASN A 1 74 ? -3.354 8.528 -0.871 1.00 88.56 74 ASN A CA 1
ATOM 602 C C . ASN A 1 74 ? -4.359 7.787 0.022 1.00 88.56 74 ASN A C 1
ATOM 604 O O . ASN A 1 74 ? -4.680 8.274 1.105 1.00 88.56 74 ASN A O 1
ATOM 608 N N . MET A 1 75 ? -4.818 6.601 -0.388 1.00 91.19 75 MET A N 1
ATOM 609 C CA . MET A 1 75 ? -5.675 5.747 0.439 1.00 91.19 75 MET A CA 1
ATOM 610 C C . MET A 1 75 ? -4.979 5.366 1.752 1.00 91.19 75 MET A C 1
ATOM 612 O O . MET A 1 75 ? -5.556 5.538 2.826 1.00 91.19 75 MET A O 1
ATOM 616 N N . ALA A 1 76 ? -3.717 4.939 1.689 1.00 90.56 76 ALA A N 1
ATOM 617 C CA . ALA A 1 76 ? -2.926 4.653 2.878 1.00 90.56 76 ALA A CA 1
ATOM 618 C C . ALA A 1 76 ? -2.741 5.898 3.762 1.00 90.56 76 ALA A C 1
ATOM 620 O O . ALA A 1 76 ? -2.953 5.831 4.971 1.00 90.56 76 ALA A O 1
ATOM 621 N N . ALA A 1 77 ? -2.431 7.054 3.172 1.00 86.12 77 ALA A N 1
ATOM 622 C CA . ALA A 1 77 ? -2.266 8.307 3.905 1.00 86.12 77 ALA A CA 1
ATOM 623 C C . ALA A 1 77 ? -3.543 8.714 4.661 1.00 86.12 77 ALA A C 1
ATOM 625 O O . ALA A 1 77 ? -3.472 9.043 5.844 1.00 86.12 77 ALA A O 1
ATOM 626 N N . ILE A 1 78 ? -4.715 8.629 4.021 1.00 87.25 78 ILE A N 1
ATOM 627 C CA . ILE A 1 78 ? -6.014 8.929 4.647 1.00 87.25 78 ILE A CA 1
ATOM 628 C C . ILE A 1 78 ? -6.279 7.993 5.834 1.00 87.25 78 ILE A C 1
ATOM 630 O O . ILE A 1 78 ? -6.641 8.447 6.919 1.00 87.25 78 ILE A O 1
ATOM 634 N N . HIS A 1 79 ? -6.092 6.687 5.638 1.00 89.25 79 HIS A N 1
ATOM 635 C CA . HIS A 1 79 ? -6.439 5.683 6.642 1.00 89.25 79 HIS A CA 1
ATOM 636 C C . HIS A 1 79 ? -5.387 5.518 7.746 1.00 89.25 79 HIS A C 1
ATOM 638 O O . HIS A 1 79 ? -5.725 5.024 8.821 1.00 89.25 79 HIS A O 1
ATOM 644 N N . SER A 1 80 ? -4.154 5.995 7.548 1.00 86.62 80 SER A N 1
ATOM 645 C CA . SER A 1 80 ? -3.082 5.968 8.557 1.00 86.62 80 SER A CA 1
ATOM 646 C C . SER A 1 80 ? -3.488 6.625 9.881 1.00 86.62 80 SER A C 1
ATOM 648 O O . SER A 1 80 ? -3.122 6.146 10.955 1.00 86.62 80 SER A O 1
ATOM 650 N N . VAL A 1 81 ? -4.316 7.673 9.812 1.00 82.50 81 VAL A N 1
ATOM 651 C CA . VAL A 1 81 ? -4.744 8.494 10.954 1.00 82.50 81 VAL A CA 1
ATOM 652 C C . VAL A 1 81 ? -5.453 7.673 12.036 1.00 82.50 81 VAL A C 1
ATOM 654 O O . VAL A 1 81 ? -5.248 7.939 13.215 1.00 82.50 81 VAL A O 1
ATOM 657 N N . LEU A 1 82 ? -6.266 6.683 11.650 1.00 83.38 82 LEU A N 1
ATOM 658 C CA . LEU A 1 82 ? -6.968 5.779 12.579 1.00 83.38 82 LEU A CA 1
ATOM 659 C C . LEU A 1 82 ? -6.517 4.318 12.463 1.00 83.38 82 LEU A C 1
ATOM 661 O O . LEU A 1 82 ? -6.898 3.482 13.278 1.00 83.38 82 LEU A O 1
ATOM 665 N N . GLY A 1 83 ? -5.747 3.985 11.430 1.00 80.31 83 GLY A N 1
ATOM 666 C CA . GLY A 1 83 ? -5.307 2.623 11.167 1.00 80.31 83 GLY A CA 1
ATOM 667 C C . GLY A 1 83 ? -4.069 2.214 11.962 1.00 80.31 83 GLY A C 1
ATOM 668 O O . GLY A 1 83 ? -3.920 1.025 12.259 1.00 80.31 83 GLY A O 1
ATOM 669 N N . TYR A 1 84 ? -3.209 3.166 12.340 1.00 81.62 84 TYR A N 1
ATOM 670 C CA . TYR A 1 84 ? -2.012 2.877 13.129 1.00 81.62 84 TYR A CA 1
ATOM 671 C C . TYR A 1 84 ? -2.256 2.954 14.638 1.00 81.62 84 TYR A C 1
ATOM 673 O O . TYR A 1 84 ? -2.879 3.907 15.105 1.00 81.62 84 TYR A O 1
ATOM 681 N N . PRO A 1 85 ? -1.708 2.003 15.415 1.00 73.88 85 PRO A N 1
ATOM 682 C CA . PRO A 1 85 ? -1.918 1.957 16.859 1.00 73.88 85 PRO A CA 1
ATOM 683 C C . PRO A 1 85 ? -1.272 3.141 17.593 1.00 73.88 85 PRO A C 1
ATOM 685 O O . PRO A 1 85 ? -1.862 3.669 18.525 1.00 73.88 85 PRO A O 1
ATOM 688 N N . TRP A 1 86 ? -0.115 3.626 17.135 1.00 76.62 86 TRP A N 1
ATOM 689 C CA . TRP A 1 86 ? 0.613 4.741 17.764 1.00 76.62 86 TRP A CA 1
ATOM 690 C C . TRP A 1 86 ? 0.022 6.132 17.475 1.00 76.62 86 TRP A C 1
ATOM 692 O O . TRP A 1 86 ? 0.500 7.129 18.006 1.00 76.62 86 TRP A O 1
ATOM 702 N N . ASN A 1 87 ? -1.001 6.226 16.621 1.00 72.81 87 ASN A N 1
ATOM 703 C CA . ASN A 1 87 ? -1.711 7.485 16.366 1.00 72.81 87 ASN A CA 1
ATOM 704 C C . ASN A 1 87 ? -2.839 7.747 17.376 1.00 72.81 87 ASN A C 1
ATOM 706 O O . ASN A 1 87 ? -3.468 8.809 17.334 1.00 72.81 87 ASN A O 1
ATOM 710 N N . LEU A 1 88 ? -3.106 6.781 18.253 1.00 72.19 88 LEU A N 1
ATOM 711 C CA . LEU A 1 88 ? -4.160 6.816 19.254 1.00 72.19 88 LEU A CA 1
ATOM 712 C C . LEU A 1 88 ? -3.517 7.047 20.622 1.00 72.19 88 LEU A C 1
ATOM 714 O O . LEU A 1 88 ? -2.554 6.375 20.976 1.00 72.19 88 LEU A O 1
ATOM 718 N N . ASN A 1 89 ? -4.044 8.000 21.387 1.00 67.31 89 ASN A N 1
ATOM 719 C CA . ASN A 1 89 ? -3.602 8.216 22.765 1.00 67.31 89 ASN A CA 1
ATOM 720 C C . ASN A 1 89 ? -4.402 7.309 23.717 1.00 67.31 89 ASN A C 1
ATOM 722 O O . ASN A 1 89 ? -5.588 7.088 23.474 1.00 67.31 89 ASN A O 1
ATOM 726 N N . ASP A 1 90 ? -3.819 6.883 24.844 1.00 57.19 90 ASP A N 1
ATOM 727 C CA . ASP A 1 90 ? -4.502 6.036 25.848 1.00 57.19 90 ASP A CA 1
ATOM 728 C C . ASP A 1 90 ? -5.843 6.619 26.329 1.00 57.19 90 ASP A C 1
ATOM 730 O O . ASP A 1 90 ? -6.833 5.904 26.455 1.00 57.19 90 ASP A O 1
ATOM 734 N N . VAL A 1 91 ? -5.925 7.945 26.477 1.00 55.16 91 VAL A N 1
ATOM 735 C CA . VAL A 1 91 ? -7.163 8.663 26.846 1.00 55.16 91 VAL A CA 1
ATOM 736 C C . VAL A 1 91 ? -8.265 8.536 25.780 1.00 55.16 91 VAL A C 1
ATOM 738 O O . VAL A 1 91 ? -9.452 8.601 26.080 1.00 55.16 91 VAL A O 1
ATOM 741 N N . GLN A 1 92 ? -7.893 8.353 24.513 1.00 58.50 92 GLN A N 1
ATOM 742 C CA . GLN A 1 92 ? -8.840 8.173 23.408 1.00 58.50 92 GLN A CA 1
ATOM 743 C C . GLN A 1 92 ? -9.264 6.709 23.248 1.00 58.50 92 GLN A C 1
ATOM 745 O O . GLN A 1 92 ? -10.329 6.436 22.703 1.00 58.50 92 GLN A O 1
ATOM 750 N N . LEU A 1 93 ? -8.442 5.775 23.733 1.00 59.50 93 LEU A N 1
ATOM 751 C CA . LEU A 1 93 ? -8.765 4.354 23.812 1.00 59.50 93 LEU A CA 1
ATOM 752 C C . LEU A 1 93 ? -9.675 4.040 25.008 1.00 59.50 93 LEU A C 1
ATOM 754 O O . LEU A 1 93 ? -10.392 3.050 24.952 1.00 59.50 93 LEU A O 1
ATOM 758 N N . SER A 1 94 ? -9.703 4.870 26.057 1.00 53.81 94 SER A N 1
ATOM 759 C CA . SER A 1 94 ? -10.662 4.716 27.163 1.00 53.81 94 SER A CA 1
ATOM 760 C C . SER A 1 94 ? -12.092 5.150 26.814 1.00 53.81 94 SER A C 1
ATOM 762 O O . SER A 1 94 ? -13.026 4.717 27.476 1.00 53.81 94 SER A O 1
ATOM 764 N N . ASP A 1 95 ? -12.283 5.943 25.752 1.00 56.25 95 ASP A N 1
ATOM 765 C CA . ASP A 1 95 ? -13.598 6.351 25.213 1.00 56.25 95 ASP A CA 1
ATOM 766 C C . ASP A 1 95 ? -14.106 5.350 24.142 1.00 56.25 95 ASP A C 1
ATOM 768 O O . ASP A 1 95 ? -14.774 5.700 23.167 1.00 56.25 95 ASP A O 1
ATOM 772 N N . GLN A 1 96 ? -13.718 4.075 24.288 1.00 55.34 96 GLN A N 1
ATOM 773 C CA . GLN A 1 96 ? -13.924 2.980 23.326 1.00 55.34 96 GLN A CA 1
ATOM 774 C C . GLN A 1 96 ? -15.383 2.517 23.158 1.00 55.34 96 GLN A C 1
ATOM 776 O O . GLN A 1 96 ? -15.639 1.624 22.347 1.00 55.34 96 GLN A O 1
ATOM 781 N N . ASP A 1 97 ? -16.338 3.127 23.862 1.00 58.72 97 ASP A N 1
ATOM 782 C CA . ASP A 1 97 ? -17.764 2.804 23.740 1.00 58.72 97 ASP A CA 1
ATOM 783 C C . ASP A 1 97 ? -18.404 3.345 22.443 1.00 58.72 97 ASP A C 1
ATOM 785 O O . ASP A 1 97 ? -19.504 2.923 22.067 1.00 58.72 97 ASP A O 1
ATOM 789 N N . ASP A 1 98 ? -17.728 4.226 21.685 1.00 73.50 98 ASP A N 1
ATOM 790 C CA . ASP A 1 98 ? -18.230 4.660 20.372 1.00 73.50 98 ASP A CA 1
ATOM 791 C C . ASP A 1 98 ? -17.982 3.587 19.291 1.00 73.50 98 ASP A C 1
ATOM 793 O O . ASP A 1 98 ? -16.962 3.553 18.590 1.00 73.50 98 ASP A O 1
ATOM 797 N N . THR A 1 99 ? -18.986 2.725 19.112 1.00 81.00 99 THR A N 1
ATOM 798 C CA . THR A 1 99 ? -19.065 1.706 18.046 1.00 81.00 99 THR A CA 1
ATOM 799 C C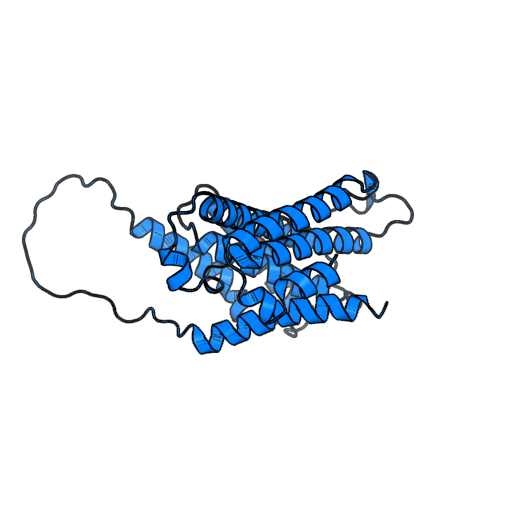 . THR A 1 99 ? -18.745 2.246 16.639 1.00 81.00 99 THR A C 1
ATOM 801 O O . THR A 1 99 ? -18.207 1.518 15.794 1.00 81.00 99 THR A O 1
ATOM 804 N N . VAL A 1 100 ? -19.011 3.530 16.365 1.00 82.38 100 VAL A N 1
ATOM 805 C CA . VAL A 1 100 ? -18.721 4.171 15.070 1.00 82.38 100 VAL A CA 1
ATOM 806 C C . VAL A 1 100 ? -17.219 4.372 14.874 1.00 82.38 100 VAL A C 1
ATOM 808 O O . VAL A 1 100 ? -16.714 4.211 13.762 1.00 82.38 100 VAL A O 1
ATOM 811 N N . VAL A 1 101 ? -16.493 4.709 15.938 1.00 84.38 101 VAL A N 1
ATOM 812 C CA . VAL A 1 101 ? -15.038 4.899 15.888 1.00 84.38 101 VAL A CA 1
ATOM 813 C C . VAL A 1 101 ? -14.342 3.551 15.736 1.00 84.38 101 VAL A C 1
ATOM 815 O O . VAL A 1 101 ? -13.501 3.409 14.847 1.00 84.38 101 VAL A O 1
ATOM 818 N N . LYS A 1 102 ? -14.752 2.539 16.513 1.00 84.56 102 LYS A N 1
ATOM 819 C CA . LYS A 1 102 ? -14.188 1.183 16.425 1.00 84.56 102 LYS A CA 1
ATOM 820 C C . LYS A 1 102 ? -14.359 0.575 15.030 1.00 84.56 102 LYS A C 1
ATOM 822 O O . LYS A 1 102 ? -13.378 0.149 14.422 1.00 84.56 102 LYS A O 1
ATOM 827 N N . SER A 1 103 ? -15.571 0.631 14.476 1.00 88.62 103 SER A N 1
ATOM 828 C CA . SER A 1 103 ? -15.829 0.146 13.110 1.00 88.62 103 SER A CA 1
ATOM 829 C C . SER A 1 103 ? -15.015 0.902 12.052 1.00 88.62 103 SER A C 1
ATOM 831 O O . SER A 1 103 ? -14.530 0.304 11.092 1.00 88.62 103 SER A O 1
ATOM 833 N N . GLN A 1 104 ? -14.797 2.210 12.227 1.00 89.88 104 GLN A N 1
ATOM 834 C CA . GLN A 1 104 ? -13.952 2.978 11.313 1.00 89.88 104 GLN A CA 1
ATOM 835 C C . GLN A 1 104 ? -12.461 2.629 11.441 1.00 89.88 104 GLN A C 1
ATOM 837 O O . GLN A 1 104 ? -11.740 2.677 10.440 1.00 89.88 104 GLN A O 1
ATOM 842 N N . MET A 1 105 ? -11.979 2.302 12.640 1.00 89.00 105 MET A N 1
ATOM 843 C CA . MET A 1 105 ? -10.602 1.850 12.860 1.00 89.00 105 MET A CA 1
ATOM 844 C C . MET A 1 105 ? -10.346 0.501 12.185 1.00 89.00 105 MET A C 1
ATOM 846 O O . MET A 1 105 ? -9.334 0.350 11.498 1.00 89.00 105 MET A O 1
ATOM 850 N N . GLU A 1 106 ? -11.281 -0.442 12.319 1.00 88.81 106 GLU A N 1
ATOM 851 C CA . GLU A 1 106 ? -11.251 -1.733 11.618 1.00 88.81 106 GLU A CA 1
ATOM 852 C C . GLU A 1 106 ? -11.242 -1.519 10.098 1.00 88.81 106 GLU A C 1
ATOM 854 O O . GLU A 1 106 ? -10.294 -1.927 9.425 1.00 88.81 106 GLU A O 1
ATOM 859 N N . ALA A 1 107 ? -12.187 -0.731 9.571 1.00 91.50 107 ALA A N 1
ATOM 860 C CA . ALA A 1 107 ? -12.241 -0.397 8.145 1.00 91.50 107 ALA A CA 1
ATOM 861 C C . ALA A 1 107 ? -10.966 0.303 7.635 1.00 91.50 107 ALA A C 1
ATOM 863 O O . ALA A 1 107 ? -10.553 0.110 6.492 1.00 91.50 107 ALA A O 1
ATOM 864 N N . SER A 1 108 ? -10.320 1.122 8.471 1.00 91.88 108 SER A N 1
ATOM 865 C CA . SER A 1 108 ? -9.057 1.782 8.113 1.00 91.88 108 SER A CA 1
ATOM 866 C C . SER A 1 108 ? -7.879 0.812 8.109 1.00 91.88 108 SER A C 1
ATOM 868 O O . SER A 1 108 ? -6.989 0.938 7.271 1.00 91.88 108 SER A O 1
ATOM 870 N N . SER A 1 109 ? -7.889 -0.177 9.002 1.00 90.62 109 SER A N 1
ATOM 871 C CA . SER A 1 109 ? -6.921 -1.273 9.002 1.00 90.62 109 SER A CA 1
ATOM 872 C C . SER A 1 109 ? -7.026 -2.104 7.722 1.00 90.62 109 SER A C 1
ATOM 874 O O . SER A 1 109 ? -6.014 -2.364 7.069 1.00 90.62 109 SER A O 1
ATOM 876 N N . ASP A 1 110 ? -8.250 -2.450 7.324 1.00 92.00 110 ASP A N 1
ATOM 877 C CA . ASP A 1 110 ? -8.510 -3.206 6.097 1.00 92.00 110 ASP A CA 1
ATOM 878 C C . ASP A 1 110 ? -8.097 -2.425 4.850 1.00 92.00 110 ASP A C 1
ATOM 880 O O . ASP A 1 110 ? -7.448 -2.973 3.957 1.00 92.00 110 ASP A O 1
ATOM 884 N N . ALA A 1 111 ? -8.399 -1.125 4.817 1.00 93.75 111 ALA A N 1
ATOM 885 C CA . ALA A 1 111 ? -7.992 -0.236 3.736 1.00 93.75 111 ALA A CA 1
ATOM 886 C C . ALA A 1 111 ? -6.462 -0.131 3.607 1.00 93.75 111 ALA A C 1
ATOM 888 O O . ALA A 1 111 ? -5.933 -0.160 2.495 1.00 93.75 111 ALA A O 1
ATOM 889 N N . LEU A 1 112 ? -5.733 -0.047 4.724 1.00 92.75 112 LEU A N 1
ATOM 890 C CA . LEU A 1 112 ? -4.267 -0.052 4.710 1.00 92.75 112 LEU A CA 1
ATOM 891 C C . LEU A 1 112 ? -3.718 -1.374 4.166 1.00 92.75 112 LEU A C 1
ATOM 893 O O . LEU A 1 112 ? -2.842 -1.356 3.303 1.00 92.75 112 LEU A O 1
ATOM 897 N N . ALA A 1 113 ? -4.262 -2.508 4.614 1.00 92.88 113 ALA A N 1
ATOM 898 C CA . ALA A 1 113 ? -3.859 -3.821 4.121 1.00 92.88 113 ALA A CA 1
ATOM 899 C C . ALA A 1 113 ? -4.163 -3.985 2.620 1.00 92.88 113 ALA A C 1
ATOM 901 O O . ALA A 1 113 ? -3.340 -4.511 1.871 1.00 92.88 113 ALA A O 1
ATOM 902 N N . GLU A 1 114 ? -5.321 -3.514 2.152 1.00 94.50 114 GLU A N 1
ATOM 903 C CA . GLU A 1 114 ? -5.683 -3.493 0.731 1.00 94.50 114 GLU A CA 1
ATOM 904 C C . GLU A 1 114 ? -4.701 -2.646 -0.090 1.00 94.50 114 GLU A C 1
ATOM 906 O O . GLU A 1 114 ? -4.164 -3.127 -1.094 1.00 94.50 114 GLU A O 1
ATOM 911 N N . ALA A 1 115 ? -4.428 -1.416 0.346 1.00 94.94 115 ALA A N 1
ATOM 912 C CA . ALA A 1 115 ? -3.488 -0.521 -0.320 1.00 94.94 115 ALA A CA 1
ATOM 913 C C . ALA A 1 115 ? -2.084 -1.138 -0.393 1.00 94.94 115 ALA A C 1
ATOM 915 O O . ALA A 1 115 ? -1.485 -1.179 -1.468 1.00 94.94 115 ALA A O 1
ATOM 916 N N . SER A 1 116 ? -1.598 -1.714 0.709 1.00 95.00 116 SER A N 1
ATOM 917 C CA . SER A 1 116 ? -0.317 -2.425 0.765 1.00 95.00 116 SER A CA 1
ATOM 918 C C . SER A 1 116 ? -0.207 -3.559 -0.231 1.00 95.00 116 SER A C 1
ATOM 920 O O . SER A 1 116 ? 0.790 -3.651 -0.944 1.00 95.00 116 SER A O 1
ATOM 922 N N . ARG A 1 117 ? -1.226 -4.428 -0.292 1.00 94.81 117 ARG A N 1
ATOM 923 C CA . ARG A 1 117 ? -1.231 -5.561 -1.229 1.00 94.81 117 ARG A CA 1
ATOM 924 C C . ARG A 1 117 ? -1.084 -5.066 -2.657 1.00 94.81 117 ARG A C 1
ATOM 926 O O . ARG A 1 117 ? -0.278 -5.608 -3.404 1.00 94.81 117 ARG A O 1
ATOM 933 N N . ASN A 1 118 ? -1.837 -4.036 -3.027 1.00 95.31 118 ASN A N 1
ATOM 934 C CA . ASN A 1 118 ? -1.797 -3.513 -4.385 1.00 95.31 118 ASN A CA 1
ATOM 935 C C . ASN A 1 118 ? -0.472 -2.811 -4.701 1.00 95.31 118 ASN A C 1
ATOM 937 O O . ASN A 1 118 ? 0.093 -3.071 -5.759 1.00 95.31 118 ASN A O 1
ATOM 941 N N . ILE A 1 119 ? 0.066 -2.004 -3.782 1.00 95.81 119 ILE A N 1
ATOM 942 C CA . ILE A 1 119 ? 1.390 -1.381 -3.936 1.00 95.81 119 ILE A CA 1
ATOM 943 C C . ILE A 1 119 ? 2.469 -2.448 -4.158 1.00 95.81 119 ILE A C 1
ATOM 945 O O . ILE A 1 119 ? 3.243 -2.341 -5.106 1.00 95.81 119 ILE A O 1
ATOM 949 N N . ILE A 1 120 ? 2.483 -3.507 -3.342 1.00 95.69 120 ILE A N 1
ATOM 950 C CA . ILE A 1 120 ? 3.465 -4.593 -3.466 1.00 95.69 120 ILE A CA 1
ATOM 951 C C . ILE A 1 120 ? 3.263 -5.378 -4.771 1.00 95.69 120 ILE A C 1
ATOM 953 O O . ILE A 1 120 ? 4.229 -5.742 -5.428 1.00 95.69 120 ILE A O 1
ATOM 957 N N . LEU A 1 121 ? 2.026 -5.603 -5.216 1.00 93.88 121 LEU A N 1
ATOM 958 C CA . LEU A 1 121 ? 1.777 -6.261 -6.505 1.00 93.88 121 LEU A CA 1
ATOM 959 C C . LEU A 1 121 ? 2.256 -5.426 -7.702 1.00 93.88 121 LEU A C 1
ATOM 961 O O . LEU A 1 121 ? 2.711 -6.000 -8.695 1.00 93.88 121 LEU A O 1
ATOM 965 N N . ILE A 1 122 ? 2.176 -4.095 -7.614 1.00 93.56 122 ILE A N 1
ATOM 966 C CA . ILE A 1 122 ? 2.666 -3.179 -8.652 1.00 93.56 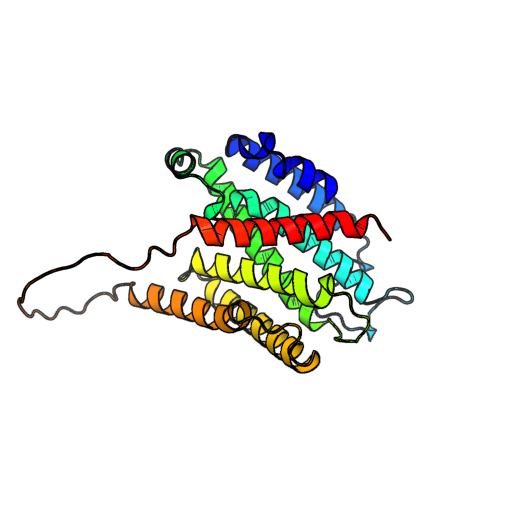122 ILE A CA 1
ATOM 967 C C . ILE A 1 122 ? 4.189 -3.278 -8.804 1.00 93.56 122 ILE A C 1
ATOM 969 O O . ILE A 1 122 ? 4.681 -3.139 -9.926 1.00 93.56 122 ILE A O 1
ATOM 973 N N . THR A 1 123 ? 4.939 -3.602 -7.741 1.00 92.44 123 THR A N 1
ATOM 974 C CA . THR A 1 123 ? 6.412 -3.692 -7.816 1.00 92.44 123 THR A CA 1
ATOM 975 C C . THR A 1 123 ? 6.899 -4.731 -8.816 1.00 92.44 123 THR A C 1
ATOM 977 O O . THR A 1 123 ? 7.945 -4.561 -9.433 1.00 92.44 123 THR A O 1
ATOM 980 N N . ARG A 1 124 ? 6.083 -5.753 -9.092 1.00 91.00 124 ARG A N 1
ATOM 981 C CA . ARG A 1 124 ? 6.348 -6.768 -10.122 1.00 91.00 124 ARG A CA 1
ATOM 982 C C . ARG A 1 124 ? 6.374 -6.221 -11.551 1.00 91.00 124 ARG A C 1
ATOM 984 O O . ARG A 1 124 ? 6.741 -6.952 -12.463 1.00 91.00 124 ARG A O 1
ATOM 991 N N . SER A 1 125 ? 5.891 -4.998 -11.762 1.00 89.19 125 SER A N 1
ATOM 992 C CA . SER A 1 125 ? 5.924 -4.297 -13.053 1.00 89.19 125 SER A CA 1
ATOM 993 C C . SER A 1 125 ? 6.971 -3.183 -13.093 1.00 89.19 125 SER A C 1
ATOM 995 O O . SER A 1 125 ? 7.086 -2.522 -14.118 1.00 89.19 125 SER A O 1
ATOM 997 N N . ILE A 1 126 ? 7.716 -2.959 -12.002 1.00 88.75 126 ILE A N 1
ATOM 998 C CA . ILE A 1 126 ? 8.804 -1.979 -11.967 1.00 88.75 126 ILE A CA 1
ATOM 999 C C . ILE A 1 126 ? 9.995 -2.545 -12.742 1.00 88.75 126 ILE A C 1
ATOM 1001 O O . ILE A 1 126 ? 10.498 -3.622 -12.425 1.00 88.75 126 ILE A O 1
ATOM 1005 N N . SER A 1 127 ? 10.459 -1.789 -13.736 1.00 85.69 127 SER A N 1
ATOM 1006 C CA . SER A 1 127 ? 11.790 -1.962 -14.310 1.00 85.69 127 SER A CA 1
ATOM 1007 C C . SER A 1 127 ? 12.781 -1.168 -13.462 1.00 85.69 127 SER A C 1
ATOM 1009 O O . SER A 1 127 ? 12.589 0.030 -13.264 1.00 85.69 127 SER A O 1
ATOM 1011 N N . LEU A 1 128 ? 13.810 -1.831 -12.927 1.00 84.88 128 LEU A N 1
ATOM 1012 C CA . LEU A 1 128 ? 14.914 -1.140 -12.265 1.00 84.88 128 LEU A CA 1
ATOM 1013 C C . LEU A 1 128 ? 15.903 -0.689 -13.338 1.00 84.88 128 LEU A C 1
ATOM 1015 O O . LEU A 1 128 ? 16.638 -1.503 -13.895 1.00 84.88 128 LEU A O 1
ATOM 1019 N N . ASP A 1 129 ? 15.889 0.602 -13.639 1.00 81.19 129 ASP A N 1
ATOM 1020 C CA . ASP A 1 129 ? 16.852 1.256 -14.515 1.00 81.19 129 ASP A CA 1
ATOM 1021 C C . ASP A 1 129 ? 17.418 2.514 -13.834 1.00 81.19 129 ASP A C 1
ATOM 1023 O O . ASP A 1 129 ? 16.928 2.956 -12.794 1.00 81.19 129 ASP A O 1
ATOM 1027 N N . ALA A 1 130 ? 18.480 3.087 -14.406 1.00 77.44 130 ALA A N 1
ATOM 1028 C CA . ALA A 1 130 ? 19.165 4.244 -13.825 1.00 77.44 130 ALA A CA 1
ATOM 1029 C C . ALA A 1 130 ? 18.336 5.545 -13.854 1.00 77.44 130 ALA A C 1
ATOM 1031 O O . ALA A 1 130 ? 18.727 6.525 -13.221 1.00 77.44 130 ALA A O 1
ATOM 1032 N N . VAL A 1 131 ? 17.227 5.581 -14.600 1.00 81.88 131 VAL A N 1
ATOM 1033 C CA . VAL A 1 131 ? 16.347 6.756 -14.717 1.00 81.88 131 VAL A CA 1
ATOM 1034 C C . VAL A 1 131 ? 15.055 6.596 -13.911 1.00 81.88 131 VAL A C 1
ATOM 1036 O O . VAL A 1 131 ? 14.286 7.551 -13.786 1.00 81.88 131 VAL A O 1
ATOM 1039 N N . ALA A 1 132 ? 14.823 5.414 -13.336 1.00 83.50 132 ALA A N 1
ATOM 1040 C CA . ALA A 1 132 ? 13.648 5.104 -12.554 1.00 83.50 132 ALA A CA 1
ATOM 1041 C C . ALA A 1 132 ? 13.631 5.977 -11.293 1.00 83.50 132 ALA A C 1
ATOM 1043 O O . ALA A 1 132 ? 14.591 5.998 -10.516 1.00 83.50 132 ALA A O 1
ATOM 1044 N N . PRO A 1 133 ? 12.539 6.714 -11.049 1.00 85.19 133 PRO A N 1
ATOM 1045 C CA . PRO A 1 133 ? 12.517 7.653 -9.947 1.00 85.19 133 PRO A CA 1
ATOM 1046 C C . PRO A 1 133 ? 12.470 6.927 -8.596 1.00 85.19 133 PRO A C 1
ATOM 1048 O O . PRO A 1 133 ? 11.721 5.965 -8.414 1.00 85.19 133 PRO A O 1
ATOM 1051 N N . VAL A 1 134 ? 13.210 7.444 -7.609 1.00 86.06 134 VAL A N 1
ATOM 1052 C CA . VAL A 1 134 ? 13.334 6.858 -6.255 1.00 86.06 134 VAL A CA 1
ATOM 1053 C C . VAL A 1 134 ? 11.975 6.619 -5.595 1.00 86.06 134 VAL A C 1
ATOM 1055 O O . VAL A 1 134 ? 11.767 5.611 -4.920 1.00 86.06 134 VAL A O 1
ATOM 1058 N N . TRP A 1 135 ? 11.005 7.505 -5.822 1.00 84.75 135 TRP A N 1
ATOM 1059 C CA . TRP A 1 135 ? 9.667 7.348 -5.259 1.00 84.75 135 TRP A CA 1
ATOM 1060 C C . TRP A 1 135 ? 8.950 6.084 -5.747 1.00 84.75 135 TRP A C 1
ATOM 1062 O O . TRP A 1 135 ? 8.210 5.469 -4.976 1.00 84.75 135 TRP A O 1
ATOM 1072 N N . LEU A 1 136 ? 9.205 5.677 -6.993 1.00 86.56 136 LEU A N 1
ATOM 1073 C CA . LEU A 1 136 ? 8.634 4.487 -7.613 1.00 86.56 136 LEU A CA 1
ATOM 1074 C C . LEU A 1 136 ? 9.322 3.235 -7.084 1.00 86.56 136 LEU A C 1
ATOM 1076 O O . LEU A 1 136 ? 8.653 2.297 -6.655 1.00 86.56 136 LEU A O 1
ATOM 1080 N N . VAL A 1 137 ? 10.657 3.242 -7.112 1.00 89.25 137 VAL A N 1
ATOM 1081 C CA . VAL A 1 137 ? 11.464 2.053 -6.823 1.00 89.25 137 VAL A CA 1
ATOM 1082 C C . VAL A 1 137 ? 11.648 1.800 -5.328 1.00 89.25 137 VAL A C 1
ATOM 1084 O O . VAL A 1 137 ? 11.925 0.669 -4.940 1.00 89.25 137 VAL A O 1
ATOM 1087 N N . PHE A 1 138 ? 11.473 2.809 -4.473 1.00 88.94 138 PHE A N 1
ATOM 1088 C CA . PHE A 1 138 ? 11.777 2.689 -3.048 1.00 88.94 138 PHE A CA 1
ATOM 1089 C C . PHE A 1 138 ? 10.612 3.096 -2.139 1.00 88.94 138 PHE A C 1
ATOM 1091 O O . PHE A 1 138 ? 10.095 2.255 -1.401 1.00 88.94 138 PHE A O 1
ATOM 1098 N N . TYR A 1 139 ? 10.158 4.355 -2.189 1.00 88.62 139 TYR A N 1
ATOM 1099 C CA . TYR A 1 139 ? 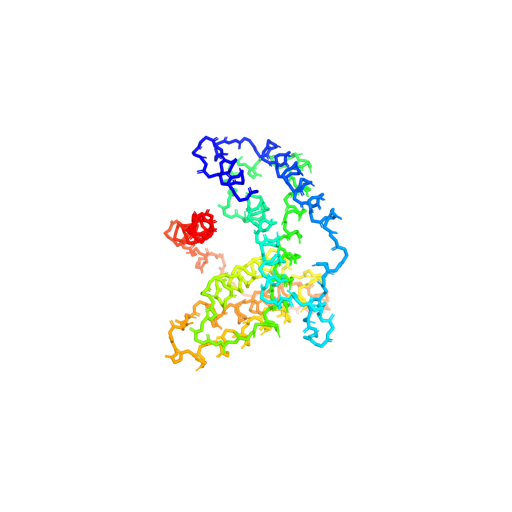9.228 4.874 -1.172 1.00 88.62 139 TYR A CA 1
ATOM 1100 C C . TYR A 1 139 ? 7.869 4.174 -1.166 1.00 88.62 139 TYR A C 1
ATOM 1102 O O . TYR A 1 139 ? 7.374 3.805 -0.099 1.00 88.62 139 TYR A O 1
ATOM 1110 N N . TYR A 1 140 ? 7.272 3.947 -2.336 1.00 91.38 140 TYR A N 1
ATOM 1111 C CA . TYR A 1 140 ? 6.013 3.211 -2.412 1.00 91.38 140 TYR A CA 1
ATOM 1112 C C . TYR A 1 140 ? 6.139 1.757 -1.945 1.00 91.38 140 TYR A C 1
ATOM 1114 O O . TYR A 1 140 ? 5.395 1.378 -1.038 1.00 91.38 140 TYR A O 1
ATOM 1122 N N . PRO A 1 141 ? 7.067 0.943 -2.485 1.00 94.25 141 PRO A N 1
ATOM 1123 C CA . PRO A 1 141 ? 7.300 -0.410 -1.985 1.00 94.25 141 PRO A CA 1
ATOM 1124 C C . PRO A 1 141 ? 7.500 -0.467 -0.465 1.00 94.25 141 PRO A C 1
ATOM 1126 O O . PRO A 1 141 ? 6.930 -1.338 0.197 1.00 94.25 141 PRO A O 1
ATOM 1129 N N . LEU A 1 142 ? 8.237 0.497 0.098 1.00 92.75 142 LEU A N 1
ATOM 1130 C CA . LEU A 1 142 ? 8.510 0.567 1.533 1.00 92.75 142 LEU A CA 1
ATOM 1131 C C . LEU A 1 142 ? 7.233 0.846 2.328 1.00 92.75 142 LEU A C 1
ATOM 1133 O O . LEU A 1 142 ? 6.941 0.139 3.292 1.00 92.75 142 LEU A O 1
ATOM 1137 N N . LEU A 1 143 ? 6.435 1.824 1.887 1.00 91.94 143 LEU A N 1
ATOM 1138 C CA . LEU A 1 143 ? 5.125 2.124 2.467 1.00 91.94 143 LEU A CA 1
ATOM 1139 C C . LEU A 1 143 ? 4.222 0.883 2.465 1.00 91.94 143 LEU A C 1
ATOM 1141 O O . LEU A 1 143 ? 3.592 0.568 3.476 1.00 91.94 143 LEU A O 1
ATOM 1145 N N . GLY A 1 144 ? 4.185 0.155 1.345 1.00 94.00 144 GLY A N 1
ATOM 1146 C CA . GLY A 1 144 ? 3.424 -1.086 1.221 1.00 94.00 144 GLY A CA 1
ATOM 1147 C C . GLY A 1 144 ? 3.871 -2.144 2.231 1.00 94.00 144 GLY A C 1
ATOM 1148 O O . GLY A 1 144 ? 3.024 -2.721 2.921 1.00 94.00 144 GLY A O 1
ATOM 1149 N N . MET A 1 145 ? 5.186 -2.352 2.357 1.00 94.38 145 MET A N 1
ATOM 1150 C CA . MET A 1 145 ? 5.785 -3.338 3.261 1.00 94.38 145 MET A CA 1
ATOM 1151 C C . MET A 1 145 ? 5.534 -3.014 4.738 1.00 94.38 145 MET A C 1
ATOM 1153 O O . MET A 1 145 ? 5.089 -3.891 5.478 1.00 94.38 145 MET A O 1
ATOM 1157 N N . ILE A 1 146 ? 5.742 -1.761 5.159 1.00 91.88 146 ILE A N 1
ATOM 1158 C CA . ILE A 1 146 ? 5.501 -1.313 6.543 1.00 91.88 146 ILE A CA 1
ATOM 1159 C C . ILE A 1 146 ? 4.032 -1.506 6.920 1.00 91.88 146 ILE A C 1
ATOM 1161 O O . ILE A 1 146 ? 3.719 -2.107 7.945 1.00 91.88 146 ILE A O 1
ATOM 1165 N N . ASN A 1 147 ? 3.113 -1.051 6.071 1.00 92.88 147 ASN A N 1
ATOM 1166 C CA . ASN A 1 147 ? 1.680 -1.176 6.332 1.00 92.88 147 ASN A CA 1
ATOM 1167 C C . ASN A 1 147 ? 1.221 -2.639 6.379 1.00 92.88 147 ASN A C 1
ATOM 1169 O O . ASN A 1 147 ? 0.359 -2.989 7.186 1.00 92.88 147 ASN A O 1
ATOM 1173 N N . MET A 1 148 ? 1.828 -3.509 5.566 1.00 93.50 148 MET A N 1
ATOM 1174 C CA . MET A 1 148 ? 1.554 -4.941 5.628 1.00 93.50 148 MET A CA 1
ATOM 1175 C C . MET A 1 148 ? 2.066 -5.558 6.930 1.00 93.50 148 MET A C 1
ATOM 1177 O O . MET A 1 148 ? 1.349 -6.327 7.567 1.00 93.50 148 MET A O 1
ATOM 1181 N N . PHE A 1 149 ? 3.278 -5.192 7.349 1.00 91.31 149 PHE A N 1
ATOM 1182 C CA . PHE A 1 149 ? 3.854 -5.633 8.615 1.00 91.31 149 PHE A CA 1
ATOM 1183 C C . PHE A 1 149 ? 2.955 -5.251 9.793 1.00 91.31 149 PHE A C 1
ATOM 1185 O O . PHE A 1 149 ? 2.562 -6.114 10.575 1.00 91.31 149 PHE A O 1
ATOM 1192 N N . VAL A 1 150 ? 2.520 -3.990 9.850 1.00 89.81 150 VAL A N 1
ATOM 1193 C CA . VAL A 1 150 ? 1.575 -3.507 10.869 1.00 89.81 150 VAL A CA 1
ATOM 1194 C C . VAL A 1 150 ? 0.262 -4.291 10.829 1.00 89.81 150 VAL A C 1
ATOM 1196 O O . VAL A 1 150 ? -0.252 -4.671 11.877 1.00 89.81 150 VAL A O 1
ATOM 1199 N N . SER A 1 151 ? -0.277 -4.577 9.639 1.00 89.88 151 SER A N 1
ATOM 1200 C CA . SER A 1 151 ? -1.503 -5.375 9.509 1.00 89.88 151 SER A CA 1
ATOM 1201 C C . SER A 1 151 ? -1.353 -6.784 10.087 1.00 89.88 151 SER A C 1
ATOM 1203 O O . SER A 1 151 ? -2.315 -7.279 10.668 1.00 89.88 151 SER A O 1
ATOM 1205 N N . ILE A 1 152 ? -0.191 -7.426 9.929 1.00 90.12 152 ILE A N 1
ATOM 1206 C CA . ILE A 1 152 ? 0.077 -8.749 10.512 1.00 90.12 152 ILE A CA 1
ATOM 1207 C C . ILE A 1 152 ? 0.170 -8.649 12.032 1.00 90.12 152 ILE A C 1
ATOM 1209 O O . ILE A 1 152 ? -0.460 -9.440 12.725 1.00 90.12 152 ILE A O 1
ATOM 1213 N N . LEU A 1 153 ? 0.881 -7.646 12.556 1.00 89.44 153 LEU A N 1
ATOM 1214 C CA . LEU A 1 153 ? 1.010 -7.450 14.003 1.00 89.44 153 LEU A CA 1
ATOM 1215 C C . LEU A 1 153 ? -0.335 -7.203 14.698 1.00 89.44 153 LEU A C 1
ATOM 1217 O O . LEU A 1 153 ? -0.521 -7.623 15.834 1.00 89.44 153 LEU A O 1
ATOM 1221 N N . LYS A 1 154 ? -1.284 -6.537 14.028 1.00 84.88 154 LYS A N 1
ATOM 1222 C CA . LYS A 1 154 ? -2.620 -6.270 14.587 1.00 84.88 154 LYS A CA 1
ATOM 1223 C C . LYS A 1 154 ? -3.508 -7.512 14.669 1.00 84.88 154 LYS A C 1
ATOM 1225 O O . LYS A 1 154 ? -4.462 -7.520 15.443 1.00 84.88 154 LYS A O 1
ATOM 1230 N N . SER A 1 155 ? -3.272 -8.525 13.841 1.00 84.06 155 SER A N 1
ATOM 1231 C CA . SER A 1 155 ? -4.113 -9.728 13.791 1.00 84.06 155 SER A CA 1
ATOM 1232 C C . SER A 1 155 ? -3.295 -10.951 13.368 1.00 84.06 155 SER A C 1
ATOM 1234 O O . SER A 1 155 ? -3.542 -11.510 12.300 1.00 84.06 155 SER A O 1
ATOM 1236 N N . PRO A 1 156 ? -2.318 -11.387 14.180 1.00 81.19 156 PRO A N 1
ATOM 1237 C CA . PRO A 1 156 ? -1.379 -12.442 13.796 1.00 81.19 156 PRO A CA 1
ATOM 1238 C C . PRO A 1 156 ? -2.062 -13.799 13.546 1.00 81.19 156 PRO A C 1
ATOM 1240 O O . PRO A 1 156 ? -1.643 -14.530 12.653 1.00 81.19 156 PRO A O 1
ATOM 1243 N N . ASP A 1 157 ? -3.181 -14.083 14.216 1.00 78.56 157 ASP A N 1
ATOM 1244 C CA . ASP A 1 157 ? -3.964 -15.318 14.022 1.00 78.56 157 ASP A CA 1
ATOM 1245 C C . ASP A 1 157 ? -5.141 -15.163 13.043 1.00 78.56 157 ASP A C 1
ATOM 1247 O O . ASP A 1 157 ? -5.979 -16.053 12.897 1.00 78.56 157 ASP A O 1
ATOM 1251 N N . GLY A 1 158 ? -5.242 -14.018 12.364 1.00 76.69 158 GLY A N 1
ATOM 1252 C CA . GLY A 1 158 ? -6.319 -13.755 11.416 1.00 76.69 158 GLY A CA 1
ATOM 1253 C C . GLY A 1 158 ? -6.278 -14.680 10.193 1.00 76.69 158 GLY A C 1
ATOM 1254 O O . GLY A 1 158 ? -5.218 -15.004 9.662 1.00 76.69 158 GLY A O 1
ATOM 1255 N N . ALA A 1 159 ? -7.450 -15.023 9.649 1.00 75.44 159 ALA A N 1
ATOM 1256 C CA . ALA A 1 159 ? -7.562 -15.842 8.432 1.00 75.44 159 ALA A CA 1
ATOM 1257 C C . ALA A 1 159 ? -6.856 -15.222 7.203 1.00 75.44 159 ALA A C 1
ATOM 1259 O O . ALA A 1 159 ? -6.479 -15.922 6.266 1.00 75.44 159 ALA A O 1
ATOM 1260 N N . ALA A 1 160 ? -6.657 -13.899 7.195 1.00 77.75 160 ALA A N 1
ATOM 1261 C CA . ALA A 1 160 ? -5.945 -13.186 6.135 1.00 77.75 160 ALA A CA 1
ATOM 1262 C C . ALA A 1 160 ? -4.413 -13.176 6.309 1.00 77.75 160 ALA A C 1
ATOM 1264 O O . ALA A 1 160 ? -3.705 -12.715 5.408 1.00 77.75 160 ALA A O 1
ATOM 1265 N N . THR A 1 161 ? -3.889 -13.659 7.438 1.00 82.62 161 THR A N 1
ATOM 1266 C CA . THR A 1 161 ? -2.480 -13.485 7.806 1.00 82.62 161 THR A CA 1
ATOM 1267 C C . THR A 1 161 ? -1.536 -14.297 6.941 1.00 82.62 161 THR A C 1
ATOM 1269 O O . THR A 1 161 ? -0.518 -13.768 6.504 1.00 82.62 161 THR A O 1
ATOM 1272 N N . GLU A 1 162 ? -1.895 -15.525 6.574 1.00 82.25 162 GLU A N 1
ATOM 1273 C CA . GLU A 1 162 ? -1.063 -16.334 5.671 1.00 82.25 162 GLU A CA 1
ATOM 1274 C C . GLU A 1 162 ? -0.891 -15.663 4.304 1.00 82.25 162 GLU A C 1
ATOM 1276 O O . GLU A 1 162 ? 0.213 -15.580 3.763 1.00 82.25 162 GLU A O 1
ATOM 1281 N N . LYS A 1 163 ? -1.974 -15.074 3.781 1.00 84.88 163 LYS A N 1
ATOM 1282 C CA . LYS A 1 163 ? -1.924 -14.276 2.553 1.00 84.88 163 LYS A CA 1
ATOM 1283 C C . LYS A 1 163 ? -1.040 -13.037 2.724 1.00 84.88 163 LYS A C 1
ATOM 1285 O O . LYS A 1 163 ? -0.314 -12.678 1.800 1.00 84.88 163 LYS A O 1
ATOM 1290 N N . ASN A 1 164 ? -1.102 -12.378 3.878 1.00 87.44 164 ASN A N 1
ATOM 1291 C CA . ASN A 1 164 ? -0.288 -11.198 4.170 1.00 87.44 164 ASN A CA 1
ATOM 1292 C C . ASN A 1 164 ? 1.206 -11.541 4.300 1.00 87.44 164 ASN A C 1
ATOM 1294 O O . ASN A 1 164 ? 2.028 -10.771 3.807 1.00 87.44 164 ASN A O 1
ATOM 1298 N N . ILE A 1 165 ? 1.560 -12.702 4.867 1.00 90.56 165 ILE A N 1
ATOM 1299 C CA . ILE A 1 165 ? 2.948 -13.196 4.921 1.00 90.56 165 ILE A CA 1
ATOM 1300 C C . ILE A 1 165 ? 3.508 -13.353 3.506 1.00 90.56 165 ILE A C 1
ATOM 1302 O O . ILE A 1 165 ? 4.562 -12.801 3.205 1.00 90.56 165 ILE A O 1
ATOM 1306 N N . GLY A 1 166 ? 2.776 -14.021 2.607 1.00 91.75 166 GLY A N 1
ATOM 1307 C CA . GLY A 1 166 ? 3.223 -14.184 1.219 1.00 91.75 166 GLY A CA 1
ATOM 1308 C C . GLY A 1 166 ? 3.436 -12.848 0.491 1.00 91.75 166 GLY A C 1
ATOM 1309 O O . GLY A 1 166 ? 4.319 -12.725 -0.357 1.00 91.75 166 GLY A O 1
ATOM 1310 N N . VAL A 1 167 ? 2.660 -11.819 0.844 1.00 92.75 167 VAL A N 1
ATOM 1311 C CA . VAL A 1 167 ? 2.830 -10.462 0.305 1.00 92.75 167 VAL A CA 1
ATOM 1312 C C . VAL A 1 167 ? 4.066 -9.769 0.890 1.00 92.75 167 VAL A C 1
ATOM 1314 O O . VAL A 1 167 ? 4.796 -9.122 0.142 1.00 92.75 167 VAL A O 1
ATOM 1317 N N . ILE A 1 168 ? 4.358 -9.928 2.184 1.00 93.25 168 ILE A N 1
ATOM 1318 C CA . ILE A 1 168 ? 5.616 -9.428 2.764 1.00 93.25 168 ILE A CA 1
ATOM 1319 C C . ILE A 1 168 ? 6.828 -10.125 2.151 1.00 93.25 168 ILE A C 1
ATOM 1321 O O . ILE A 1 168 ? 7.820 -9.462 1.860 1.00 93.25 168 ILE A O 1
ATOM 1325 N N . ASP A 1 169 ? 6.744 -11.426 1.895 1.00 93.19 169 ASP A N 1
ATOM 1326 C CA . ASP A 1 169 ? 7.835 -12.181 1.277 1.00 93.19 169 ASP A CA 1
ATOM 1327 C C . ASP A 1 169 ? 8.123 -11.699 -0.148 1.00 93.19 169 ASP A C 1
ATOM 1329 O O . ASP A 1 169 ? 9.280 -11.567 -0.547 1.00 93.19 169 ASP A O 1
ATOM 1333 N N . MET A 1 170 ? 7.074 -11.340 -0.892 1.00 93.94 170 MET A N 1
ATOM 1334 C CA . MET A 1 170 ? 7.210 -10.691 -2.196 1.00 93.94 170 MET A CA 1
ATOM 1335 C C . MET A 1 170 ? 7.926 -9.338 -2.089 1.00 93.94 170 MET A C 1
ATOM 1337 O O . MET A 1 170 ? 8.810 -9.052 -2.896 1.00 93.94 170 MET A O 1
ATOM 1341 N N . ALA A 1 171 ? 7.581 -8.522 -1.089 1.00 94.19 171 ALA A N 1
ATOM 1342 C CA . ALA A 1 171 ? 8.255 -7.248 -0.848 1.00 94.19 171 ALA A CA 1
ATOM 1343 C C . ALA A 1 171 ? 9.725 -7.443 -0.442 1.00 94.19 171 ALA A C 1
ATOM 1345 O O . ALA A 1 171 ? 10.596 -6.750 -0.960 1.00 94.19 171 ALA A O 1
ATOM 1346 N N . ALA A 1 172 ? 10.022 -8.419 0.419 1.00 93.19 172 ALA A N 1
ATOM 1347 C CA . ALA A 1 172 ? 11.388 -8.748 0.817 1.00 93.19 172 ALA A CA 1
ATOM 1348 C C . ALA A 1 172 ? 12.238 -9.193 -0.383 1.00 93.19 172 ALA A C 1
ATOM 1350 O O . ALA A 1 172 ? 13.364 -8.727 -0.543 1.00 93.19 172 ALA A O 1
ATOM 1351 N N . GLY A 1 173 ? 11.682 -10.027 -1.269 1.00 93.00 173 GLY A N 1
ATOM 1352 C CA . GLY A 1 173 ? 12.341 -10.415 -2.518 1.00 93.00 173 GLY A CA 1
ATOM 1353 C C . GLY A 1 173 ? 12.602 -9.225 -3.446 1.00 93.00 173 GLY A C 1
ATOM 1354 O O . GLY A 1 173 ? 13.693 -9.106 -3.998 1.00 93.00 173 GLY A O 1
ATOM 1355 N N . TYR A 1 174 ? 11.634 -8.311 -3.571 1.00 93.94 174 TYR A N 1
ATOM 1356 C CA . TYR A 1 174 ? 11.807 -7.068 -4.328 1.00 93.94 174 TYR A CA 1
ATOM 1357 C C . TYR A 1 174 ? 12.953 -6.211 -3.773 1.00 93.94 174 TYR A C 1
ATOM 1359 O O . TYR A 1 174 ? 13.818 -5.779 -4.530 1.00 93.94 174 TYR A O 1
ATOM 1367 N N . PHE A 1 175 ? 12.999 -6.001 -2.456 1.00 92.38 175 PHE A N 1
ATOM 1368 C CA . PHE A 1 175 ? 14.049 -5.199 -1.832 1.00 92.38 175 PHE A CA 1
ATOM 1369 C C . PHE A 1 175 ? 15.425 -5.863 -1.875 1.00 92.38 175 PHE A C 1
ATOM 1371 O O . PHE A 1 175 ? 16.412 -5.163 -2.063 1.00 92.38 175 PHE A O 1
ATOM 1378 N N . ALA A 1 176 ? 15.506 -7.192 -1.784 1.00 90.62 176 ALA A N 1
ATOM 1379 C CA . ALA A 1 176 ? 16.758 -7.913 -2.006 1.00 90.62 176 ALA A CA 1
ATOM 1380 C C . ALA A 1 176 ? 17.271 -7.734 -3.448 1.00 90.62 176 ALA A C 1
ATOM 1382 O O . ALA A 1 176 ? 18.466 -7.542 -3.664 1.00 90.62 176 ALA A O 1
ATOM 1383 N N . TYR A 1 177 ? 16.369 -7.753 -4.436 1.00 91.31 177 TYR A N 1
ATOM 1384 C CA . TYR A 1 177 ? 16.724 -7.476 -5.829 1.00 91.31 177 TYR A CA 1
ATOM 1385 C C . TYR A 1 177 ? 17.148 -6.016 -6.046 1.00 91.31 177 TYR A C 1
ATOM 1387 O O . TYR A 1 177 ? 18.106 -5.766 -6.776 1.00 91.31 177 TYR A O 1
ATOM 1395 N N . LEU A 1 178 ? 16.476 -5.061 -5.396 1.00 90.75 178 LEU A N 1
ATOM 1396 C CA . LEU A 1 178 ? 16.849 -3.645 -5.429 1.00 90.75 178 LEU A CA 1
ATOM 1397 C C . LEU A 1 178 ? 18.240 -3.411 -4.823 1.00 90.75 178 LEU A C 1
ATOM 1399 O O . LEU A 1 178 ? 19.057 -2.737 -5.442 1.00 90.75 178 LEU A O 1
ATOM 1403 N N . ASP A 1 179 ? 18.519 -3.994 -3.656 1.00 88.50 179 ASP A N 1
ATOM 1404 C CA . ASP A 1 179 ? 19.820 -3.929 -2.973 1.00 88.50 179 ASP A CA 1
ATOM 1405 C C . ASP A 1 179 ? 20.944 -4.448 -3.882 1.00 88.50 179 ASP A C 1
ATOM 1407 O O . ASP A 1 179 ? 21.932 -3.754 -4.116 1.00 88.50 179 ASP A O 1
ATOM 1411 N N . TYR A 1 180 ? 20.729 -5.615 -4.500 1.00 88.62 180 TYR A N 1
ATOM 1412 C CA . TYR A 1 180 ? 21.655 -6.187 -5.478 1.00 88.62 180 TYR A CA 1
ATOM 1413 C C . TYR A 1 180 ? 21.850 -5.293 -6.711 1.00 88.62 180 TYR A C 1
ATOM 1415 O O . TYR A 1 180 ? 22.976 -5.070 -7.141 1.00 88.62 180 TYR A O 1
ATOM 1423 N N . SER A 1 181 ? 20.762 -4.769 -7.282 1.00 86.94 181 SER A N 1
ATOM 1424 C CA . SER A 1 181 ? 20.802 -4.005 -8.541 1.00 86.94 181 SER A CA 1
ATOM 1425 C C . SER A 1 181 ? 21.368 -2.593 -8.387 1.00 86.94 181 SER A C 1
ATOM 1427 O O . SER A 1 181 ? 21.653 -1.938 -9.386 1.00 86.94 181 SER A O 1
ATOM 1429 N N . THR A 1 182 ? 21.479 -2.100 -7.155 1.00 84.12 182 THR A N 1
ATOM 1430 C CA . THR A 1 182 ? 21.914 -0.731 -6.848 1.00 84.12 182 THR A CA 1
ATOM 1431 C C . THR A 1 182 ? 23.232 -0.694 -6.085 1.00 84.12 182 THR A C 1
ATOM 1433 O O . THR A 1 182 ? 23.520 0.311 -5.443 1.00 84.12 182 THR A O 1
ATOM 1436 N N . ASP A 1 183 ? 24.017 -1.775 -6.120 1.00 83.12 183 ASP A N 1
ATOM 1437 C CA . ASP A 1 183 ? 25.292 -1.889 -5.399 1.00 83.12 183 ASP A CA 1
ATOM 1438 C C . ASP A 1 183 ? 25.174 -1.470 -3.918 1.00 83.12 183 ASP A C 1
ATOM 1440 O O . ASP A 1 183 ? 26.014 -0.751 -3.376 1.00 83.12 183 ASP A O 1
ATOM 1444 N N . ALA A 1 184 ? 24.095 -1.910 -3.263 1.00 77.56 184 ALA A N 1
ATOM 1445 C CA . ALA A 1 184 ? 23.776 -1.638 -1.862 1.00 77.56 184 ALA A CA 1
ATOM 1446 C C . ALA A 1 184 ? 23.486 -0.169 -1.482 1.00 77.56 184 ALA A C 1
ATOM 1448 O O . ALA A 1 184 ? 23.470 0.166 -0.294 1.00 77.56 184 ALA A O 1
ATOM 1449 N N . ILE A 1 185 ? 23.165 0.709 -2.444 1.00 74.88 185 ILE A N 1
ATOM 1450 C CA . ILE A 1 185 ? 22.708 2.087 -2.156 1.00 74.88 185 ILE A CA 1
ATOM 1451 C C . ILE A 1 185 ? 21.438 2.089 -1.282 1.00 74.88 185 ILE A C 1
ATOM 1453 O O . ILE A 1 185 ? 21.269 2.967 -0.436 1.00 74.88 185 ILE A O 1
ATOM 1457 N N . PHE A 1 186 ? 20.555 1.101 -1.460 1.00 68.31 186 PHE A N 1
ATOM 1458 C CA . PHE A 1 186 ? 19.300 0.961 -0.708 1.00 68.31 186 PHE A CA 1
ATOM 1459 C C . PHE A 1 186 ? 19.322 -0.181 0.325 1.00 68.31 186 PHE A C 1
ATOM 1461 O O . PHE A 1 186 ? 18.288 -0.808 0.576 1.00 68.31 186 PHE A O 1
ATOM 1468 N N . SER A 1 187 ? 20.474 -0.454 0.947 1.00 70.81 187 SER A N 1
ATOM 1469 C CA . SER A 1 187 ? 20.573 -1.473 1.999 1.00 70.81 187 SER A CA 1
ATOM 1470 C C . SER A 1 187 ? 20.103 -0.939 3.353 1.00 70.81 187 SER A C 1
ATOM 1472 O O . SER A 1 187 ? 20.731 -0.067 3.954 1.00 70.81 187 SER A O 1
ATOM 1474 N N . PHE A 1 188 ? 18.997 -1.483 3.862 1.00 73.38 188 PHE A N 1
ATOM 1475 C CA . PHE A 1 188 ? 18.467 -1.142 5.182 1.00 73.38 188 PHE A CA 1
ATOM 1476 C C . PHE A 1 188 ? 18.194 -2.407 5.987 1.00 73.38 188 PHE A C 1
ATOM 1478 O O . PHE A 1 188 ? 17.373 -3.243 5.594 1.00 73.38 188 PHE A O 1
ATOM 1485 N N . ASP A 1 189 ? 18.810 -2.508 7.165 1.00 75.50 189 ASP A N 1
ATOM 1486 C CA . ASP A 1 189 ? 18.602 -3.638 8.076 1.00 75.50 189 ASP A CA 1
ATOM 1487 C C . ASP A 1 189 ? 17.125 -3.810 8.439 1.00 75.50 189 ASP A C 1
ATOM 1489 O O . ASP A 1 189 ? 16.624 -4.931 8.504 1.00 75.50 189 ASP A O 1
ATOM 1493 N N . LEU A 1 190 ? 16.392 -2.706 8.598 1.00 73.94 190 LEU A N 1
ATOM 1494 C CA . LEU A 1 190 ? 14.956 -2.732 8.868 1.00 73.94 190 LEU A CA 1
ATOM 1495 C C . LEU A 1 190 ? 14.197 -3.545 7.807 1.00 73.94 190 LEU A C 1
ATOM 1497 O O . LEU A 1 190 ? 13.469 -4.478 8.135 1.00 73.94 190 LEU A O 1
ATOM 1501 N N . VAL A 1 191 ? 14.403 -3.228 6.529 1.00 79.31 191 VAL A N 1
ATOM 1502 C CA . VAL A 1 191 ? 13.681 -3.846 5.407 1.00 79.31 191 VAL A CA 1
ATOM 1503 C C . VAL A 1 191 ? 13.994 -5.337 5.301 1.00 79.31 191 VAL A C 1
ATOM 1505 O O . VAL A 1 191 ? 13.092 -6.146 5.080 1.00 79.31 191 VAL A O 1
ATOM 1508 N N . ARG A 1 192 ? 15.255 -5.716 5.534 1.00 78.38 192 ARG A N 1
ATOM 1509 C CA . ARG A 1 192 ? 15.706 -7.115 5.498 1.00 78.38 192 ARG A CA 1
ATOM 1510 C C . ARG A 1 192 ? 15.037 -7.972 6.572 1.00 78.38 192 ARG A C 1
ATOM 1512 O O . ARG A 1 192 ? 14.753 -9.142 6.328 1.00 78.38 192 ARG A O 1
ATOM 1519 N N . ASN A 1 193 ? 14.762 -7.393 7.738 1.00 85.25 193 ASN A N 1
ATOM 1520 C CA . ASN A 1 193 ? 14.261 -8.136 8.890 1.00 85.25 193 ASN A CA 1
ATOM 1521 C C . ASN A 1 193 ? 12.727 -8.155 9.013 1.00 85.25 193 ASN A C 1
ATOM 1523 O O . ASN A 1 193 ? 12.190 -9.052 9.661 1.00 85.25 193 ASN A O 1
ATOM 1527 N N . LEU A 1 194 ? 11.995 -7.240 8.362 1.00 85.94 194 LEU A N 1
ATOM 1528 C CA . LEU A 1 194 ? 10.528 -7.140 8.480 1.00 85.94 194 LEU A CA 1
ATOM 1529 C C . LEU A 1 194 ? 9.786 -8.455 8.173 1.00 85.94 194 LEU A C 1
ATOM 1531 O O . LEU A 1 194 ? 8.840 -8.805 8.878 1.00 85.94 194 LEU A O 1
ATOM 1535 N N . ALA A 1 195 ? 10.219 -9.214 7.160 1.00 87.19 195 ALA A N 1
ATOM 1536 C CA . ALA A 1 195 ? 9.622 -10.515 6.833 1.00 87.19 195 ALA A CA 1
ATOM 1537 C C . ALA A 1 195 ? 9.860 -11.567 7.918 1.00 87.19 195 ALA A C 1
ATOM 1539 O O . ALA A 1 195 ? 8.957 -12.323 8.278 1.00 87.19 195 ALA A O 1
ATOM 1540 N N . GLN A 1 196 ? 11.070 -11.597 8.474 1.00 89.81 196 GLN A N 1
ATOM 1541 C CA . GLN A 1 196 ? 11.399 -12.480 9.584 1.00 89.81 196 GLN A CA 1
ATOM 1542 C C . GLN A 1 196 ? 10.577 -12.124 10.825 1.00 89.81 196 GLN A C 1
ATOM 1544 O O . GLN A 1 196 ? 9.958 -13.010 11.413 1.00 89.81 196 GLN A O 1
ATOM 1549 N N . TRP A 1 197 ? 10.517 -10.843 11.188 1.00 90.31 197 TRP A N 1
ATOM 1550 C CA . TRP A 1 197 ? 9.749 -10.377 12.343 1.00 90.31 197 TRP A CA 1
ATOM 1551 C C . TRP A 1 197 ? 8.253 -10.654 12.192 1.00 90.31 197 TRP A C 1
ATOM 1553 O O . TRP A 1 197 ? 7.611 -11.064 13.156 1.00 90.31 197 TRP A O 1
ATOM 1563 N N . ALA A 1 198 ? 7.697 -10.515 10.983 1.00 87.31 198 ALA A N 1
ATOM 1564 C CA . ALA A 1 198 ? 6.304 -10.868 10.716 1.00 87.31 198 ALA A CA 1
ATOM 1565 C C . ALA A 1 198 ? 6.023 -12.349 11.010 1.00 87.31 198 ALA A C 1
ATOM 1567 O O . ALA A 1 198 ? 5.039 -12.676 11.670 1.00 87.31 198 ALA A O 1
ATOM 1568 N N . ARG A 1 199 ? 6.903 -13.253 10.558 1.00 87.50 199 ARG A N 1
ATOM 1569 C CA . ARG A 1 199 ? 6.764 -14.694 10.825 1.00 87.50 199 ARG A CA 1
ATOM 1570 C C . ARG A 1 199 ? 6.921 -15.019 12.305 1.00 87.50 199 ARG A C 1
ATOM 1572 O O . ARG A 1 199 ? 6.157 -15.828 12.821 1.00 87.50 199 ARG A O 1
ATOM 1579 N N . GLN A 1 200 ? 7.873 -14.379 12.985 1.00 88.75 200 GLN A N 1
ATOM 1580 C CA . GLN A 1 200 ? 8.064 -14.541 14.428 1.00 88.75 200 GLN A CA 1
ATOM 1581 C C . GLN A 1 200 ? 6.813 -14.118 15.203 1.00 88.75 200 GLN A C 1
ATOM 1583 O O . GLN A 1 200 ? 6.353 -14.870 16.055 1.00 88.75 200 GLN A O 1
ATOM 1588 N N . ALA A 1 201 ? 6.213 -12.974 14.860 1.00 86.38 201 ALA A N 1
ATOM 1589 C CA . ALA A 1 201 ? 4.978 -12.509 15.490 1.00 86.38 201 ALA A CA 1
ATOM 1590 C C . ALA A 1 201 ? 3.828 -13.520 15.340 1.00 86.38 201 ALA A C 1
ATOM 1592 O O . ALA A 1 201 ? 3.116 -13.792 16.303 1.00 86.38 201 ALA A O 1
ATOM 1593 N N . VAL A 1 202 ? 3.680 -14.122 14.156 1.00 88.62 202 VAL A N 1
ATOM 1594 C CA . VAL A 1 202 ? 2.651 -15.144 13.900 1.00 88.62 202 VAL A CA 1
ATOM 1595 C C . VAL A 1 202 ? 2.954 -16.459 14.618 1.00 88.62 202 VAL A C 1
ATOM 1597 O O . VAL A 1 202 ? 2.040 -17.076 15.153 1.00 88.62 202 VAL A O 1
ATOM 1600 N N . SER A 1 203 ? 4.221 -16.884 14.675 1.00 87.88 203 SER A N 1
ATOM 1601 C CA . SER A 1 203 ? 4.626 -18.068 15.447 1.00 87.88 203 SER A CA 1
ATOM 1602 C C . SER A 1 203 ? 4.276 -17.902 16.921 1.00 87.88 203 SER A C 1
ATOM 1604 O O . SER A 1 203 ? 3.591 -18.746 17.485 1.00 87.88 203 SER A O 1
ATOM 1606 N N . HIS A 1 204 ? 4.673 -16.778 17.522 1.00 86.44 204 HIS A N 1
ATOM 1607 C CA . HIS A 1 204 ? 4.407 -16.505 18.931 1.00 86.44 204 HIS A CA 1
ATOM 1608 C C . HIS A 1 204 ? 2.914 -16.447 19.255 1.00 86.44 204 HIS A C 1
ATOM 1610 O O . HIS A 1 204 ? 2.514 -16.926 20.312 1.00 86.44 204 HIS A O 1
ATOM 1616 N N . ALA A 1 205 ? 2.091 -15.890 18.364 1.00 84.75 205 ALA A N 1
ATOM 1617 C CA . ALA A 1 205 ? 0.646 -15.850 18.561 1.00 84.75 205 ALA A CA 1
ATOM 1618 C C . ALA A 1 205 ? 0.023 -17.259 18.530 1.00 84.75 205 ALA A C 1
ATOM 1620 O O . ALA A 1 205 ? -0.742 -17.619 19.424 1.00 84.75 205 ALA A O 1
ATOM 1621 N N . ARG A 1 206 ? 0.454 -18.106 17.586 1.00 84.25 206 ARG A N 1
ATOM 1622 C CA . ARG A 1 206 ? 0.010 -19.505 17.478 1.00 84.25 206 ARG A CA 1
ATOM 1623 C C . ARG A 1 206 ? 0.422 -20.351 18.682 1.00 84.25 206 ARG A C 1
ATOM 1625 O O . ARG A 1 206 ? -0.384 -21.145 19.159 1.00 84.25 206 ARG A O 1
ATOM 1632 N N . ASP A 1 207 ? 1.635 -20.153 19.194 1.00 80.94 207 ASP A N 1
ATOM 1633 C CA . ASP A 1 207 ? 2.152 -20.875 20.366 1.00 80.94 207 ASP A CA 1
ATOM 1634 C C . ASP A 1 207 ? 1.413 -20.498 21.666 1.00 80.94 207 ASP A C 1
ATOM 1636 O O . ASP A 1 207 ? 1.413 -21.262 22.632 1.00 80.94 207 ASP A O 1
ATOM 1640 N N . GLN A 1 208 ? 0.758 -19.332 21.699 1.00 68.31 208 GLN A N 1
ATOM 1641 C CA . GLN A 1 208 ? -0.034 -18.862 22.839 1.00 68.31 208 GLN A CA 1
ATOM 1642 C C . GLN A 1 208 ? -1.486 -19.362 22.837 1.00 68.31 208 GLN A C 1
ATOM 1644 O O . GLN A 1 208 ? -2.164 -19.201 23.852 1.00 68.31 208 GLN A O 1
ATOM 1649 N N . VAL A 1 209 ? -1.977 -19.985 21.758 1.00 58.06 209 VAL A N 1
ATOM 1650 C CA . VAL A 1 209 ? -3.319 -20.591 21.724 1.00 58.06 209 VAL A CA 1
ATOM 1651 C C . VAL A 1 209 ? -3.274 -21.943 22.453 1.00 58.06 209 VAL A C 1
ATOM 1653 O O . VAL A 1 209 ? -2.674 -22.892 21.938 1.00 58.06 209 VAL A O 1
ATOM 1656 N N . PRO A 1 210 ? -3.911 -22.102 23.633 1.00 46.00 210 PRO A N 1
ATOM 1657 C CA . PRO A 1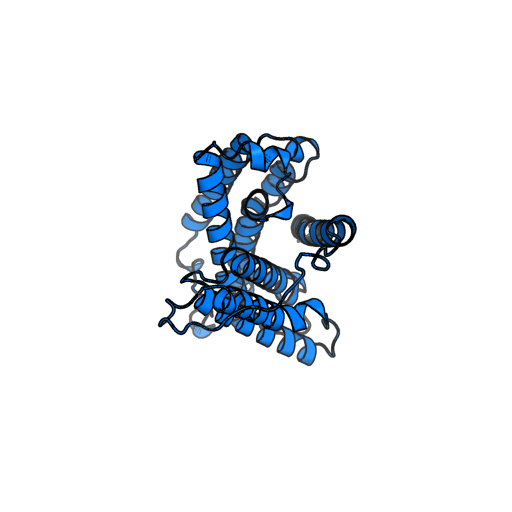 210 ? -3.901 -23.376 24.336 1.00 46.00 210 PRO A CA 1
ATOM 1658 C C . PRO A 1 210 ? -4.673 -24.410 23.515 1.00 46.00 210 PRO A C 1
ATOM 1660 O O . PRO A 1 210 ? -5.882 -24.298 23.306 1.00 46.00 210 PRO A O 1
ATOM 1663 N N . THR A 1 211 ? -3.972 -25.440 23.052 1.00 45.31 211 THR A N 1
ATOM 1664 C CA . THR A 1 211 ? -4.604 -26.648 22.511 1.00 45.31 211 THR A CA 1
ATOM 1665 C C . THR A 1 211 ? -5.504 -27.252 23.604 1.00 45.31 211 THR A C 1
ATOM 1667 O O . THR A 1 211 ? -5.055 -27.315 24.752 1.00 45.31 211 THR A O 1
ATOM 1670 N N . PRO A 1 212 ? -6.744 -27.708 23.319 1.00 41.84 212 PRO A N 1
ATOM 1671 C CA . PRO A 1 212 ? -7.580 -28.370 24.320 1.00 41.84 212 PRO A CA 1
ATOM 1672 C C . PRO A 1 212 ? -6.827 -29.563 24.924 1.00 41.84 212 PRO A C 1
ATOM 1674 O O . PRO A 1 212 ? -6.527 -30.540 24.238 1.00 41.84 212 PRO A O 1
ATOM 1677 N N . GLN A 1 213 ? -6.462 -29.444 26.201 1.00 40.16 213 GLN A N 1
ATOM 1678 C CA . GLN A 1 213 ? -5.615 -30.398 26.906 1.00 40.16 213 GLN A CA 1
ATOM 1679 C C . GLN A 1 213 ? -6.316 -31.754 27.048 1.00 40.16 213 GLN A C 1
ATOM 1681 O O . GLN A 1 213 ? -7.372 -31.861 27.670 1.00 40.16 213 GLN A O 1
ATOM 1686 N N . SER A 1 214 ? -5.676 -32.813 26.549 1.00 37.62 214 SER A N 1
ATOM 1687 C CA . SER A 1 214 ? -5.886 -34.157 27.091 1.00 37.62 214 SER A CA 1
ATOM 1688 C C . SER A 1 214 ? -5.262 -34.185 28.484 1.00 37.62 214 SER A C 1
ATOM 1690 O O . SER A 1 214 ? -4.075 -33.910 28.646 1.00 37.62 214 SER A O 1
ATOM 1692 N N . THR A 1 215 ? -6.084 -34.446 29.492 1.00 36.00 215 THR A N 1
ATOM 1693 C CA . THR A 1 215 ? -5.732 -34.431 30.911 1.00 36.00 215 THR A CA 1
ATOM 1694 C C . THR A 1 215 ? -4.581 -35.396 31.211 1.00 36.00 215 THR A C 1
ATOM 1696 O O . THR A 1 215 ? -4.745 -36.607 31.089 1.00 36.00 215 THR A O 1
ATOM 1699 N N . HIS A 1 216 ? -3.444 -34.886 31.684 1.00 33.34 216 HIS A N 1
ATOM 1700 C CA . HIS A 1 216 ? -2.545 -35.675 32.523 1.00 33.34 216 HIS A CA 1
ATOM 1701 C C . HIS A 1 216 ? -2.027 -34.817 33.677 1.00 33.34 216 HIS A C 1
ATOM 1703 O O . HIS A 1 216 ? -1.370 -33.797 33.484 1.00 33.34 216 HIS A O 1
ATOM 1709 N N . LEU A 1 217 ? -2.387 -35.239 34.888 1.00 38.75 217 LEU A N 1
ATOM 1710 C CA . LEU A 1 217 ? -1.976 -34.665 36.163 1.00 38.75 217 LEU A CA 1
ATOM 1711 C C . LEU A 1 217 ? -0.472 -34.884 36.378 1.00 38.75 217 LEU A C 1
ATOM 1713 O O . LEU A 1 217 ? -0.003 -36.019 36.292 1.00 38.75 217 LEU A O 1
ATOM 1717 N N . ALA A 1 218 ? 0.256 -33.828 36.735 1.00 31.11 218 ALA A N 1
ATOM 1718 C CA . ALA A 1 218 ? 1.447 -33.920 37.574 1.00 31.11 218 ALA A CA 1
ATOM 1719 C C . ALA A 1 218 ? 1.704 -32.583 38.283 1.00 31.11 218 ALA A C 1
ATOM 1721 O O . ALA A 1 218 ? 1.431 -31.505 37.764 1.00 31.11 218 ALA A O 1
ATOM 1722 N N . VAL A 1 219 ? 2.167 -32.721 39.517 1.00 29.52 219 VAL A N 1
ATOM 1723 C CA . VAL A 1 219 ? 2.139 -31.770 40.624 1.00 29.52 219 VAL A CA 1
ATOM 1724 C C . VAL A 1 219 ? 3.393 -30.890 40.657 1.00 29.52 219 VAL A C 1
ATOM 1726 O O . VAL A 1 219 ? 4.495 -31.393 40.492 1.00 29.52 219 VAL A O 1
ATOM 1729 N N . GLY A 1 220 ? 3.169 -29.599 40.928 1.00 30.89 220 GLY A N 1
ATOM 1730 C CA . GLY A 1 220 ? 3.981 -28.652 41.707 1.00 30.89 220 GLY A CA 1
ATOM 1731 C C . GLY A 1 220 ? 5.507 -28.622 41.571 1.00 30.89 220 GLY A C 1
ATOM 1732 O O . GLY A 1 220 ? 6.189 -29.485 42.111 1.00 30.89 220 GLY A O 1
ATOM 1733 N N . GLN A 1 221 ? 6.027 -27.493 41.078 1.00 31.20 221 GLN A N 1
ATOM 1734 C CA . GLN A 1 221 ? 7.044 -26.731 41.809 1.00 31.20 221 GLN A CA 1
ATOM 1735 C C . GLN A 1 221 ? 7.092 -25.259 41.373 1.00 31.20 221 GLN A C 1
ATOM 1737 O O . GLN A 1 221 ? 6.674 -24.889 40.282 1.00 31.20 221 GLN A O 1
ATOM 1742 N N . ASP A 1 222 ? 7.531 -24.454 42.328 1.00 27.17 222 ASP A N 1
ATOM 1743 C CA . ASP A 1 222 ? 7.279 -23.039 42.550 1.00 27.17 222 ASP A CA 1
ATOM 1744 C C . ASP A 1 222 ? 7.953 -22.026 41.604 1.00 27.17 222 ASP A C 1
ATOM 1746 O O . ASP A 1 222 ? 9.080 -22.200 41.151 1.00 27.17 222 ASP A O 1
ATOM 1750 N N . MET A 1 223 ? 7.263 -20.883 41.540 1.00 27.17 223 MET A N 1
ATOM 1751 C CA . MET A 1 223 ? 7.758 -19.499 41.546 1.00 27.17 223 MET A CA 1
ATOM 1752 C C . MET A 1 223 ? 8.181 -18.737 40.271 1.00 27.17 223 MET A C 1
ATOM 1754 O O . MET A 1 223 ? 9.162 -19.022 39.597 1.00 27.17 223 MET A O 1
ATOM 1758 N N . LEU A 1 224 ? 7.482 -17.594 40.164 1.00 23.30 224 LEU A N 1
ATOM 1759 C CA . LEU A 1 224 ? 7.776 -16.300 39.537 1.00 23.30 224 LEU A CA 1
ATOM 1760 C C . LEU A 1 224 ? 7.641 -16.150 38.011 1.00 23.30 224 LEU A C 1
ATOM 1762 O O . LEU A 1 224 ? 8.529 -16.417 37.213 1.00 23.30 224 LEU A O 1
ATOM 1766 N N . SER A 1 225 ? 6.534 -15.518 37.637 1.00 34.91 225 SER A N 1
ATOM 1767 C CA . SER A 1 225 ? 6.449 -14.515 36.568 1.00 34.91 225 SER A CA 1
ATOM 1768 C C . SER A 1 225 ? 5.914 -13.220 37.226 1.00 34.91 225 SER A C 1
ATOM 1770 O O . SER A 1 225 ? 5.356 -13.344 38.322 1.00 34.91 225 SER A O 1
ATOM 1772 N N . PRO A 1 226 ? 6.003 -12.009 36.629 1.00 40.28 226 PRO A N 1
ATOM 1773 C CA . PRO A 1 226 ? 6.044 -11.814 35.178 1.00 40.28 226 PRO A CA 1
ATOM 1774 C C . PRO A 1 226 ? 6.812 -10.562 34.665 1.00 40.28 226 PRO A C 1
ATOM 1776 O O . PRO A 1 226 ? 7.149 -9.649 35.405 1.00 40.28 226 PRO A O 1
ATOM 1779 N N . MET A 1 227 ? 6.948 -10.485 33.337 1.00 27.11 227 MET A N 1
ATOM 1780 C CA . MET A 1 227 ? 6.807 -9.231 32.577 1.00 27.11 227 MET A CA 1
ATOM 1781 C C . MET A 1 227 ? 7.882 -8.139 32.758 1.00 27.11 227 MET A C 1
ATOM 1783 O O . MET A 1 227 ? 7.592 -7.048 33.226 1.00 27.11 227 MET A O 1
ATOM 1787 N N . GLU A 1 228 ? 9.089 -8.354 32.239 1.00 26.47 228 GLU A N 1
ATOM 1788 C CA . GLU A 1 228 ? 9.994 -7.248 31.898 1.00 26.47 228 GLU A CA 1
ATOM 1789 C C . GLU A 1 228 ? 10.741 -7.589 30.602 1.00 26.47 228 GLU A C 1
ATOM 1791 O O . GLU A 1 228 ? 11.210 -8.712 30.435 1.00 26.47 228 GLU A O 1
ATOM 1796 N N . ASN A 1 229 ? 10.839 -6.610 29.693 1.00 26.83 229 ASN A N 1
ATOM 1797 C CA . ASN A 1 229 ? 11.585 -6.609 28.417 1.00 26.83 229 ASN A CA 1
ATOM 1798 C C . ASN A 1 229 ? 10.814 -6.787 27.096 1.00 26.83 229 ASN A C 1
ATOM 1800 O O . ASN A 1 229 ? 11.336 -7.370 26.152 1.00 26.83 229 ASN A O 1
ATOM 1804 N N . PHE A 1 230 ? 9.646 -6.153 26.958 1.00 28.27 230 PHE A N 1
ATOM 1805 C CA . PHE A 1 230 ? 9.185 -5.668 25.642 1.00 28.27 230 PHE A CA 1
ATOM 1806 C C . PHE A 1 230 ? 8.664 -4.221 25.685 1.00 28.27 230 PHE A C 1
ATOM 1808 O O . PHE A 1 230 ? 7.739 -3.851 24.969 1.00 28.27 230 PHE A O 1
ATOM 1815 N N . TYR A 1 231 ? 9.302 -3.360 26.483 1.00 24.88 231 TYR A N 1
ATOM 1816 C CA . TYR A 1 231 ? 9.228 -1.915 26.255 1.00 24.88 231 TYR A CA 1
ATOM 1817 C C . TYR A 1 231 ? 10.313 -1.527 25.247 1.00 24.88 231 TYR A C 1
ATOM 1819 O O . TYR A 1 231 ? 11.405 -1.083 25.595 1.00 24.88 231 TYR A O 1
ATOM 1827 N N . VAL A 1 232 ? 10.012 -1.716 23.960 1.00 30.80 232 VAL A N 1
ATOM 1828 C CA . VAL A 1 232 ? 10.679 -0.937 22.913 1.00 30.80 232 VAL A CA 1
ATOM 1829 C C . VAL A 1 232 ? 10.241 0.498 23.153 1.00 30.80 232 VAL A C 1
ATOM 1831 O O . VAL A 1 232 ? 9.065 0.795 22.985 1.00 30.80 232 VAL A O 1
ATOM 1834 N N . ASN A 1 233 ? 11.160 1.352 23.607 1.00 26.19 233 ASN A N 1
ATOM 1835 C CA . ASN A 1 233 ? 10.907 2.764 23.884 1.00 26.19 233 ASN A CA 1
ATOM 1836 C C . ASN A 1 233 ? 10.205 3.424 22.669 1.00 26.19 233 ASN A C 1
ATOM 1838 O O . ASN A 1 233 ? 10.863 3.650 21.646 1.00 26.19 233 ASN A O 1
ATOM 1842 N N . PRO A 1 234 ? 8.881 3.693 22.722 1.00 34.94 234 PRO A N 1
ATOM 1843 C CA . PRO A 1 234 ? 8.124 4.157 21.559 1.00 34.94 234 PRO A CA 1
ATOM 1844 C C . PRO A 1 234 ? 8.402 5.628 21.243 1.00 34.94 234 PRO A C 1
ATOM 1846 O O . PRO A 1 234 ? 8.111 6.091 20.141 1.00 34.94 234 PRO A O 1
ATOM 1849 N N . GLU A 1 235 ? 8.961 6.370 22.199 1.00 29.83 235 GLU A N 1
ATOM 1850 C CA . GLU A 1 235 ? 8.992 7.827 22.141 1.00 29.83 235 GLU A CA 1
ATOM 1851 C C . GLU A 1 235 ? 10.107 8.365 21.240 1.00 29.83 235 GLU A C 1
ATOM 1853 O O . GLU A 1 235 ? 9.879 9.352 20.550 1.00 29.83 235 GLU A O 1
ATOM 1858 N N . SER A 1 236 ? 11.269 7.704 21.132 1.00 28.77 236 SER A N 1
ATOM 1859 C CA . SER A 1 236 ? 12.348 8.201 20.254 1.00 28.77 236 SER A CA 1
ATOM 1860 C C . SER A 1 236 ? 12.245 7.688 18.816 1.00 28.77 236 SER A C 1
ATOM 1862 O O . SER A 1 236 ? 12.483 8.438 17.874 1.00 28.77 236 SER A O 1
ATOM 1864 N N . ASN A 1 237 ? 11.856 6.424 18.623 1.00 30.25 237 ASN A N 1
ATOM 1865 C CA . ASN A 1 237 ? 11.820 5.795 17.296 1.00 30.25 237 ASN A CA 1
ATOM 1866 C C . ASN A 1 237 ? 10.457 5.942 16.610 1.00 30.25 237 ASN A C 1
ATOM 1868 O O . ASN A 1 237 ? 10.390 5.948 15.381 1.00 30.25 237 ASN A O 1
ATOM 1872 N N . GLY A 1 238 ? 9.380 6.107 17.385 1.00 32.97 238 GLY A N 1
ATOM 1873 C CA . GLY A 1 238 ? 8.056 6.434 16.864 1.00 32.97 238 GLY A CA 1
ATOM 1874 C C . GLY A 1 238 ? 8.018 7.838 16.271 1.00 32.97 238 GLY A C 1
ATOM 1875 O O . GLY A 1 238 ? 7.443 8.013 15.206 1.00 32.97 238 GLY A O 1
ATOM 1876 N N . LEU A 1 239 ? 8.702 8.813 16.883 1.00 31.16 239 LEU A N 1
ATOM 1877 C CA . LEU A 1 239 ? 8.857 10.159 16.321 1.00 31.16 239 LEU A CA 1
ATOM 1878 C C . LEU A 1 239 ? 9.654 10.146 15.015 1.00 31.16 239 LEU A C 1
ATOM 1880 O O . LEU A 1 239 ? 9.237 10.803 14.073 1.00 31.16 239 LEU A O 1
ATOM 1884 N N . ILE A 1 240 ? 10.712 9.337 14.907 1.00 35.03 240 ILE A N 1
ATOM 1885 C CA . ILE A 1 240 ? 11.480 9.195 13.662 1.00 35.03 240 ILE A CA 1
ATOM 1886 C C . ILE A 1 240 ? 10.643 8.476 12.596 1.00 35.03 240 ILE A C 1
ATOM 1888 O O . ILE A 1 240 ? 10.527 8.970 11.488 1.00 35.03 240 ILE A O 1
ATOM 1892 N N . LEU A 1 241 ? 9.968 7.365 12.899 1.00 36.22 241 LEU A N 1
ATOM 1893 C CA . LEU A 1 241 ? 9.113 6.683 11.918 1.00 36.22 241 LEU A CA 1
ATOM 1894 C C . LEU A 1 241 ? 7.901 7.541 11.503 1.00 36.22 241 LEU A C 1
ATOM 1896 O O . LEU A 1 241 ? 7.497 7.518 10.343 1.00 36.22 241 LEU A O 1
ATOM 1900 N N . MET A 1 242 ? 7.344 8.329 12.427 1.00 35.88 242 MET A N 1
ATOM 1901 C CA . MET A 1 242 ? 6.302 9.320 12.148 1.00 35.88 242 MET A CA 1
ATOM 1902 C C . MET A 1 242 ? 6.841 10.463 11.296 1.00 35.88 242 MET A C 1
ATOM 1904 O O . MET A 1 242 ? 6.183 10.819 10.327 1.00 35.88 242 MET A O 1
ATOM 1908 N N . GLU A 1 243 ? 8.030 10.990 11.591 1.00 36.06 243 GLU A N 1
ATOM 1909 C CA . GLU A 1 243 ? 8.704 11.988 10.761 1.00 36.06 243 GLU A CA 1
ATOM 1910 C C . GLU A 1 243 ? 9.099 11.424 9.405 1.00 36.06 243 GLU A C 1
ATOM 1912 O O . GLU A 1 243 ? 9.051 12.177 8.455 1.00 36.06 243 GLU A O 1
ATOM 1917 N N . TRP A 1 244 ? 9.391 10.130 9.261 1.00 40.66 244 TRP A N 1
ATOM 1918 C CA . TRP A 1 244 ? 9.698 9.488 7.980 1.00 40.66 244 TRP A CA 1
ATOM 1919 C C . TRP A 1 244 ? 8.445 9.179 7.162 1.00 40.66 244 TRP A C 1
ATOM 1921 O O . TRP A 1 244 ? 8.424 9.454 5.970 1.00 40.66 244 TRP A O 1
ATOM 1931 N N . ILE A 1 245 ? 7.368 8.670 7.764 1.00 45.75 245 ILE A N 1
ATOM 1932 C CA . ILE A 1 245 ? 6.075 8.485 7.078 1.00 45.75 245 ILE A CA 1
ATOM 1933 C C . ILE A 1 245 ? 5.480 9.850 6.703 1.00 45.75 245 ILE A C 1
ATOM 1935 O O . ILE A 1 245 ? 4.884 10.001 5.635 1.00 45.75 245 ILE A O 1
ATOM 1939 N N . TRP A 1 246 ? 5.685 10.862 7.546 1.00 44.62 246 TRP A N 1
ATOM 1940 C CA . TRP A 1 246 ? 5.256 12.233 7.299 1.00 44.62 246 TRP A CA 1
ATOM 1941 C C . TRP A 1 246 ? 6.204 13.008 6.372 1.00 44.62 246 TRP A C 1
ATOM 1943 O O . TRP A 1 246 ? 5.698 13.770 5.563 1.00 44.62 246 TRP A O 1
ATOM 1953 N N . MET A 1 247 ? 7.525 12.778 6.389 1.00 36.81 247 MET A N 1
ATOM 1954 C CA . MET A 1 247 ? 8.504 13.302 5.415 1.00 36.81 247 MET A CA 1
ATOM 1955 C C . MET A 1 247 ? 8.280 12.670 4.061 1.00 36.81 247 MET A C 1
ATOM 1957 O O . MET A 1 247 ? 8.262 13.390 3.079 1.00 36.81 247 MET A O 1
ATOM 1961 N N . ILE A 1 248 ? 8.078 11.353 3.987 1.00 44.69 248 ILE A N 1
ATOM 1962 C CA . ILE A 1 248 ? 7.681 10.690 2.746 1.00 44.69 248 ILE A CA 1
ATOM 1963 C C . ILE A 1 248 ? 6.351 11.294 2.306 1.00 44.69 248 ILE A C 1
ATOM 1965 O O . ILE A 1 248 ? 6.256 11.720 1.170 1.00 44.69 248 ILE A O 1
ATOM 1969 N N . GLY A 1 249 ? 5.370 11.475 3.195 1.00 43.75 249 GLY A N 1
ATOM 1970 C CA . GLY A 1 249 ? 4.139 12.206 2.878 1.00 43.75 249 GLY A CA 1
ATOM 1971 C C . GLY A 1 249 ? 4.368 13.638 2.363 1.00 43.75 249 GLY A C 1
ATOM 1972 O O . GLY A 1 249 ? 3.767 14.025 1.367 1.00 43.75 249 GLY A O 1
ATOM 1973 N N . GLN A 1 250 ? 5.235 14.433 2.993 1.00 37.91 250 GLN A N 1
ATOM 1974 C CA . GLN A 1 250 ? 5.494 15.834 2.648 1.00 37.91 250 GLN A CA 1
ATOM 1975 C C . GLN A 1 250 ? 6.351 15.996 1.391 1.00 37.91 250 GLN A C 1
ATOM 1977 O O . GLN A 1 250 ? 5.968 16.781 0.531 1.00 37.91 250 GLN A O 1
ATOM 1982 N N . HIS A 1 251 ? 7.448 15.251 1.239 1.00 36.69 251 HIS A N 1
ATOM 1983 C CA . HIS A 1 251 ? 8.253 15.227 0.014 1.00 36.69 251 HIS A CA 1
ATOM 1984 C C . HIS A 1 251 ? 7.436 14.696 -1.162 1.00 36.69 251 HIS A C 1
ATOM 1986 O O . HIS A 1 251 ? 7.414 15.312 -2.223 1.00 36.69 251 HIS A O 1
ATOM 1992 N N . PHE A 1 252 ? 6.639 13.643 -0.955 1.00 42.53 252 PHE A N 1
ATOM 1993 C CA . PHE A 1 252 ? 5.749 13.119 -1.991 1.00 42.53 252 PHE A CA 1
ATOM 1994 C C . PHE A 1 252 ? 4.678 14.141 -2.425 1.00 42.53 252 PHE A C 1
ATOM 1996 O O . PHE A 1 252 ? 4.245 14.146 -3.578 1.00 42.53 252 PHE A O 1
ATOM 2003 N N . PHE A 1 253 ? 4.258 15.041 -1.527 1.00 39.38 253 PHE A N 1
ATOM 2004 C CA . PHE A 1 253 ? 3.286 16.098 -1.824 1.00 39.38 253 PHE A CA 1
ATOM 2005 C C . PHE A 1 253 ? 3.894 17.423 -2.310 1.00 39.38 253 PHE A C 1
ATOM 2007 O O . PHE A 1 253 ? 3.168 18.195 -2.939 1.00 39.38 253 PHE A O 1
ATOM 2014 N N . LEU A 1 254 ? 5.177 17.685 -2.054 1.00 33.84 254 LEU A N 1
ATOM 2015 C CA . LEU A 1 254 ? 5.883 18.893 -2.497 1.00 33.84 254 LEU A CA 1
ATOM 2016 C C . LEU A 1 254 ? 6.598 18.690 -3.842 1.00 33.84 254 LEU A C 1
ATOM 2018 O O . LEU A 1 254 ? 6.530 19.580 -4.685 1.00 33.84 254 LEU A O 1
ATOM 2022 N N . ASP A 1 255 ? 7.168 17.511 -4.109 1.00 34.06 255 ASP A N 1
ATOM 2023 C CA . ASP A 1 255 ? 7.899 17.249 -5.361 1.00 34.06 255 ASP A CA 1
ATOM 2024 C C . ASP A 1 255 ? 6.966 17.040 -6.573 1.00 34.06 255 ASP A C 1
ATOM 2026 O O . ASP A 1 255 ? 7.349 17.301 -7.711 1.00 34.06 255 ASP A O 1
ATOM 2030 N N . CYS A 1 256 ? 5.689 16.695 -6.353 1.00 34.31 256 CYS A N 1
ATOM 2031 C CA . CYS A 1 256 ? 4.653 16.752 -7.401 1.00 34.31 256 CYS A CA 1
ATOM 2032 C C . CYS A 1 256 ? 4.256 18.188 -7.807 1.00 34.31 256 CYS A C 1
ATOM 2034 O O . CYS A 1 256 ? 3.381 18.354 -8.652 1.00 34.31 256 CYS A O 1
ATOM 2036 N N . HIS A 1 257 ? 4.838 19.225 -7.197 1.00 31.83 257 HIS A N 1
ATOM 2037 C CA . HIS A 1 257 ? 4.584 20.628 -7.538 1.00 31.83 257 HIS A CA 1
ATOM 2038 C C . HIS A 1 257 ? 5.668 21.223 -8.461 1.00 31.83 257 HIS A C 1
ATOM 2040 O O . HIS A 1 257 ? 5.602 22.409 -8.790 1.00 31.83 257 HIS A O 1
ATOM 2046 N N . SER A 1 258 ? 6.669 20.422 -8.855 1.00 30.19 258 SER A N 1
ATOM 2047 C CA . SER A 1 258 ? 7.821 20.843 -9.671 1.00 30.19 258 SER A CA 1
ATOM 2048 C C . SER A 1 258 ? 7.953 20.107 -11.015 1.00 30.19 258 SER A C 1
ATOM 2050 O O . SER A 1 258 ? 8.997 20.218 -11.657 1.00 30.19 258 SER A O 1
ATOM 2052 N N . LEU A 1 259 ? 6.900 19.411 -11.460 1.00 30.67 259 LEU A N 1
ATOM 2053 C CA . LEU A 1 259 ? 6.753 18.859 -12.814 1.00 30.67 259 LEU A CA 1
ATOM 2054 C C . LEU A 1 259 ? 5.415 19.286 -13.423 1.00 30.67 259 LEU A C 1
ATOM 2056 O O . LEU A 1 259 ? 4.390 19.175 -12.713 1.00 30.67 259 LEU A O 1
#

Foldseek 3Di:
DLVVLCVCCVDPVNLPDALVVLLVVLVVVLVVLVVVVVPDDPLLVDAPPDDQVPRPPPDDLVVSLCVLLVSLLVLLSSLVCLQAPVNDDPVNVVVVPPPSSVVSNVVSLVSLLVSLLRLLRNLVNDDDDPPDDCCNLPVSLVSSLVSLLRSCLVCVPDPCLVVSLVSNVSSLVSQVVVCVVVVNPPDDPCSNCSSVVSVVSSVVVVVPPDDPDPDDDDDDDDDDDDDDPPCPPCPPVVVVVVCVSVVSSVCVSVVVVVD

Sequence (259 aa):
MSSTIAKSFATVKARQRPLREKACLIKEINRTLRSLYENLSPDLKVRFPVNTKKIPRGLYAEHLMYLHLSYYGNMAAIHSVLGYPWNLNDVQLSDQDDTVVKSQMEASSDALAEASRNIILITRSISLDAVAPVWLVFYYPLLGMINMFVSILKSPDGAATEKNIGVIDMAAGYFAYLDYSTDAIFSFDLVRNLAQWARQAVSHARDQVPTPQSTHLAVGQDMLSPMENFYVNPESNGLILMEWIWMIGQHFFLDCHSL